Protein AF-A0A2M7WVE0-F1 (afdb_monomer)

Nearest PDB structures (foldseek):
  6xl0-assembly1_A  TM=8.400E-01  e=4.672E-04  Caulobacter vibrioides NA1000
  9cej-assembly1_d  TM=8.393E-01  e=8.835E-04  Caulobacter vibrioides NA1000
  4mu6-assembly1_A  TM=5.786E-01  e=2.101E+00  Legionella pneumophila subsp. pneumophila str. Philadelphia 1
  8i21-assembly1_A  TM=5.362E-01  e=5.465E+00  Saccharomyces cerevisiae S288C

Radius of gyration: 35.19 Å; Cα contacts (8 Å, |Δi|>4): 116; chains: 1; bounding box: 85×49×102 Å

Secondary structure (DSSP, 8-state):
----SS--HHHHHHHHHHHHHHHHHHHHHHHHHH--S---TTT-HHHHHHHHHHHHHHHHHHHHHHHHHHHHHHHHHHHHHHHHHHHHHHHHHHHHHHHHSGGGTTTHHHHHHHHHHHHHHHHHHHHH-EETTEESSSSSSHHHHTTTTSS---TT----SS---------SSS----EEEEEEEEE-TTS-EEEEEEEEEE----SS---------

Structure (mmCIF, N/CA/C/O backbone):
data_AF-A0A2M7WVE0-F1
#
_entry.id   AF-A0A2M7WVE0-F1
#
loop_
_atom_site.group_PDB
_atom_site.id
_atom_site.type_symbol
_atom_site.label_atom_id
_atom_site.label_alt_id
_atom_site.label_comp_id
_atom_site.label_asym_id
_atom_site.label_entity_id
_atom_site.label_seq_id
_atom_site.pdbx_PDB_ins_code
_atom_site.Cartn_x
_atom_site.Cartn_y
_atom_site.Cartn_z
_atom_site.occupancy
_atom_site.B_iso_or_equiv
_atom_site.auth_seq_id
_atom_site.auth_comp_id
_atom_site.auth_asym_id
_atom_site.auth_atom_id
_atom_site.pdbx_PDB_model_num
ATOM 1 N N . MET A 1 1 ? -48.596 0.387 63.147 1.00 52.69 1 MET A N 1
ATOM 2 C CA . MET A 1 1 ? -47.703 -0.611 62.521 1.00 52.69 1 MET A CA 1
ATOM 3 C C . MET A 1 1 ? -48.454 -1.927 62.452 1.00 52.69 1 MET A C 1
ATOM 5 O O . MET A 1 1 ? -48.810 -2.449 63.499 1.00 52.69 1 MET A O 1
ATOM 9 N N . ALA A 1 2 ? -48.781 -2.412 61.255 1.00 56.19 2 ALA A N 1
ATOM 10 C CA . ALA A 1 2 ? -49.470 -3.690 61.100 1.00 56.19 2 ALA A CA 1
ATOM 11 C C . ALA A 1 2 ? -48.457 -4.834 61.278 1.00 56.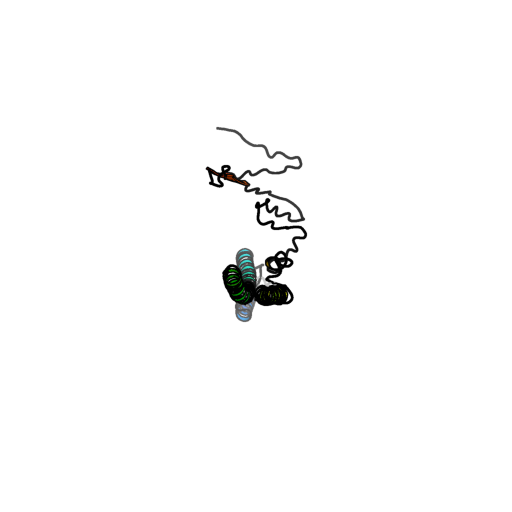19 2 ALA A C 1
ATOM 13 O O . ALA A 1 2 ? -47.550 -4.980 60.459 1.00 56.19 2 ALA A O 1
ATOM 14 N N . LEU A 1 3 ? -48.583 -5.618 62.356 1.00 63.72 3 LEU A N 1
ATOM 15 C CA . LEU A 1 3 ? -47.803 -6.842 62.555 1.00 63.72 3 LEU A CA 1
ATOM 16 C C . LEU A 1 3 ? -48.368 -7.968 61.676 1.00 63.72 3 LEU A C 1
ATOM 18 O O . LEU A 1 3 ? -49.206 -8.776 62.062 1.00 63.72 3 LEU A O 1
ATOM 22 N N . THR A 1 4 ? -47.865 -7.953 60.451 1.00 61.38 4 THR A N 1
ATOM 23 C CA . THR A 1 4 ? -47.787 -9.022 59.458 1.00 61.38 4 THR A CA 1
ATOM 24 C C . THR A 1 4 ? -47.206 -10.365 59.919 1.00 61.38 4 THR A C 1
ATOM 26 O O . THR A 1 4 ? -46.021 -10.558 59.687 1.00 61.38 4 THR A O 1
ATOM 29 N N . VAL A 1 5 ? -47.922 -11.307 60.552 1.00 62.62 5 VAL A N 1
ATOM 30 C CA . VAL A 1 5 ? -47.286 -12.587 60.994 1.00 62.62 5 VAL A CA 1
ATOM 31 C C . VAL A 1 5 ? -46.871 -13.492 59.817 1.00 62.62 5 VAL A C 1
ATOM 33 O O . VAL A 1 5 ? -45.952 -14.295 59.935 1.00 62.62 5 VAL A O 1
ATOM 36 N N . GLN A 1 6 ? -47.507 -13.338 58.653 1.00 71.81 6 GLN A N 1
ATOM 37 C CA . GLN A 1 6 ? -47.301 -14.211 57.489 1.00 71.81 6 GLN A CA 1
ATOM 38 C C . GLN A 1 6 ? -46.221 -13.725 56.508 1.00 71.81 6 GLN A C 1
ATOM 40 O O . GLN A 1 6 ? -45.696 -14.530 55.746 1.00 71.81 6 GLN A O 1
ATOM 45 N N . THR A 1 7 ? -45.870 -12.432 56.518 1.00 81.56 7 THR A N 1
ATOM 46 C CA . THR A 1 7 ? -44.902 -11.860 55.562 1.00 81.56 7 THR A CA 1
ATOM 47 C C . THR A 1 7 ? -43.952 -10.906 56.276 1.00 81.56 7 THR A C 1
ATOM 49 O O . THR A 1 7 ? -44.371 -9.878 56.806 1.00 81.56 7 THR A O 1
ATOM 52 N N . ASN A 1 8 ? -42.654 -11.217 56.274 1.00 85.00 8 ASN A N 1
ATOM 53 C CA . ASN A 1 8 ? -41.638 -10.373 56.901 1.00 85.00 8 ASN A CA 1
ATOM 54 C C . ASN A 1 8 ? -41.137 -9.297 55.921 1.00 85.00 8 ASN A C 1
ATOM 56 O O . ASN A 1 8 ? -40.208 -9.516 55.143 1.00 85.00 8 ASN A O 1
ATOM 60 N N . ASN A 1 9 ? -41.748 -8.114 55.973 1.00 85.50 9 ASN A N 1
ATOM 61 C CA . ASN A 1 9 ? -41.417 -7.002 55.076 1.00 85.50 9 ASN A CA 1
ATOM 62 C C . ASN A 1 9 ? -39.983 -6.452 55.279 1.00 85.50 9 ASN A C 1
ATOM 64 O O . ASN A 1 9 ? -39.330 -6.026 54.324 1.00 85.50 9 ASN A O 1
ATOM 68 N N . ALA A 1 10 ? -39.455 -6.506 56.508 1.00 87.44 10 ALA A N 1
ATOM 69 C CA . ALA A 1 10 ? -38.085 -6.080 56.799 1.00 87.44 10 ALA A CA 1
ATOM 70 C C . ALA A 1 10 ? -37.055 -7.019 56.147 1.00 87.44 10 ALA A C 1
ATOM 72 O O . ALA A 1 10 ? -36.112 -6.553 55.507 1.00 87.44 10 ALA A O 1
ATOM 73 N N . ALA A 1 11 ? -37.281 -8.335 56.228 1.00 89.56 11 ALA A N 1
ATOM 74 C CA . ALA A 1 11 ? -36.446 -9.332 55.559 1.00 89.56 11 ALA A CA 1
ATOM 75 C C . ALA A 1 11 ? -36.523 -9.222 54.025 1.00 89.56 11 ALA A C 1
ATOM 77 O O . ALA A 1 11 ? -35.494 -9.289 53.359 1.00 89.56 11 ALA A O 1
ATOM 78 N N . MET A 1 12 ? -37.711 -8.979 53.459 1.00 90.81 12 MET A N 1
ATOM 79 C CA . MET A 1 12 ? -37.879 -8.764 52.012 1.00 90.81 12 MET A CA 1
ATOM 80 C C . MET A 1 12 ? -37.135 -7.520 51.510 1.00 90.81 12 MET A C 1
ATOM 82 O O . MET A 1 12 ? -36.518 -7.549 50.445 1.00 90.81 12 MET A O 1
ATOM 86 N N . THR A 1 13 ? -37.144 -6.437 52.289 1.00 92.44 13 THR A N 1
ATOM 87 C CA . THR A 1 13 ? -36.393 -5.216 51.962 1.00 92.44 13 THR A CA 1
ATOM 88 C C . THR A 1 13 ? -34.882 -5.454 52.046 1.00 92.44 13 THR A C 1
ATOM 90 O O . THR A 1 13 ? -34.143 -5.037 51.153 1.00 92.44 13 THR A O 1
ATOM 93 N N . ALA A 1 14 ? -34.417 -6.180 53.069 1.00 93.94 14 ALA A N 1
ATOM 94 C CA . ALA A 1 14 ? -33.015 -6.574 53.194 1.00 93.94 14 ALA A CA 1
ATOM 95 C C . ALA A 1 14 ? -32.555 -7.460 52.021 1.00 93.94 14 ALA A C 1
ATOM 97 O O . ALA A 1 14 ? -31.495 -7.208 51.450 1.00 93.94 14 ALA A O 1
ATOM 98 N N . LEU A 1 15 ? -33.375 -8.432 51.605 1.00 94.81 15 LEU A N 1
ATOM 99 C CA . LEU A 1 15 ? -33.097 -9.295 50.453 1.00 94.81 15 LEU A CA 1
ATOM 100 C C . LEU A 1 15 ? -33.035 -8.502 49.139 1.00 94.81 15 LEU A C 1
ATOM 102 O O . LEU A 1 15 ? -32.130 -8.719 48.338 1.00 94.81 15 LEU A O 1
ATOM 106 N N . LYS A 1 16 ? -33.951 -7.545 48.925 1.00 95.50 16 LYS A N 1
ATOM 10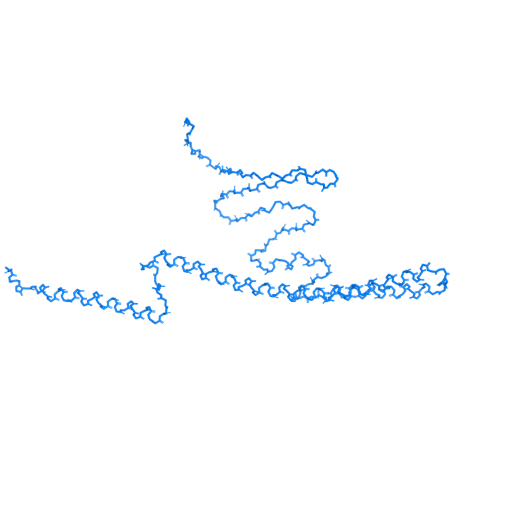7 C CA . LYS A 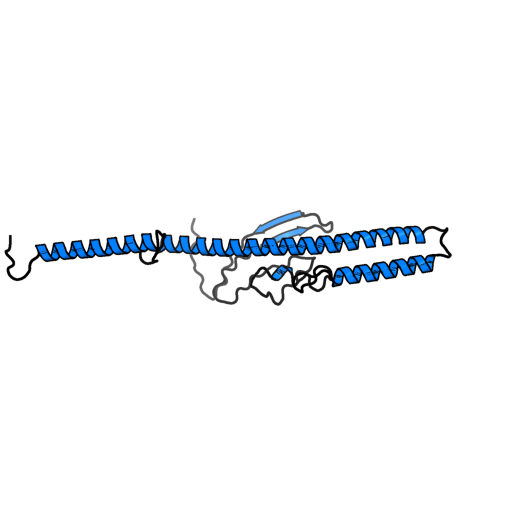1 16 ? -33.918 -6.659 47.751 1.00 95.50 16 LYS A CA 1
ATOM 108 C C . LYS A 1 16 ? -32.615 -5.858 47.687 1.00 95.50 16 LYS A C 1
ATOM 110 O O . LYS A 1 16 ? -31.986 -5.816 46.635 1.00 95.50 16 LYS A O 1
ATOM 115 N N . ASN A 1 17 ? -32.192 -5.268 48.806 1.00 95.12 17 ASN A N 1
ATOM 116 C CA . ASN A 1 17 ? -30.941 -4.507 48.874 1.00 95.12 17 ASN A CA 1
ATOM 117 C C . ASN A 1 17 ? -29.710 -5.398 48.660 1.00 95.12 17 ASN A C 1
ATOM 119 O O . ASN A 1 17 ? -28.778 -4.991 47.969 1.00 95.12 17 ASN A O 1
ATOM 123 N N . LEU A 1 18 ? -29.716 -6.618 49.208 1.00 96.56 18 LEU A N 1
ATOM 124 C CA . LEU A 1 18 ? -28.654 -7.596 48.980 1.00 96.56 18 LEU A CA 1
ATOM 125 C C . LEU A 1 18 ? -28.549 -7.953 47.495 1.00 96.56 18 LEU A C 1
ATOM 127 O O . LEU A 1 18 ? -27.456 -7.885 46.947 1.00 96.56 18 LEU A O 1
ATOM 131 N N . ASN A 1 19 ? -29.670 -8.235 46.828 1.00 96.75 19 ASN A N 1
ATOM 132 C CA . ASN A 1 19 ? -29.685 -8.546 45.397 1.00 96.75 19 ASN A CA 1
ATOM 133 C C . ASN A 1 19 ? -29.140 -7.389 44.545 1.00 96.75 19 ASN A C 1
ATOM 135 O O . ASN A 1 19 ? -28.324 -7.625 43.655 1.00 96.75 19 ASN A O 1
ATOM 139 N N . THR A 1 20 ? -29.526 -6.141 44.839 1.00 95.81 20 THR A N 1
ATOM 140 C CA . THR A 1 20 ? -28.977 -4.959 44.151 1.00 95.81 20 THR A CA 1
ATOM 141 C C . THR A 1 20 ? -27.467 -4.827 44.372 1.00 95.81 20 THR A C 1
ATOM 143 O O . THR A 1 20 ? -26.721 -4.580 43.427 1.00 95.81 20 THR A O 1
ATOM 146 N N . ASN A 1 21 ? -26.990 -5.031 45.603 1.00 96.06 21 ASN A N 1
ATOM 147 C CA . ASN A 1 21 ? -25.561 -4.967 45.912 1.00 96.06 21 ASN A CA 1
ATOM 148 C C . ASN A 1 21 ? -24.771 -6.092 45.232 1.00 96.06 21 ASN A C 1
ATOM 150 O O . ASN A 1 21 ? -23.685 -5.844 44.715 1.00 96.06 21 ASN A O 1
ATOM 154 N N . SER A 1 22 ? -25.318 -7.308 45.187 1.00 96.12 22 SER A N 1
ATOM 155 C CA . SER A 1 22 ? -24.719 -8.432 44.467 1.00 96.12 22 SER A CA 1
ATOM 156 C C . SER A 1 22 ? -24.629 -8.169 42.961 1.00 96.12 22 SER A C 1
ATOM 158 O O . SER A 1 22 ? -23.604 -8.486 42.365 1.00 96.12 22 SER A O 1
ATOM 160 N N . ALA A 1 23 ? -25.646 -7.547 42.351 1.00 92.69 23 ALA A N 1
ATOM 161 C CA . ALA A 1 23 ? -25.598 -7.141 40.944 1.00 92.69 23 ALA A CA 1
ATOM 162 C C . ALA A 1 23 ? -24.485 -6.106 40.689 1.00 92.69 23 ALA A C 1
ATOM 164 O O . ALA A 1 23 ? -23.599 -6.346 39.872 1.00 92.69 23 ALA A O 1
ATOM 165 N N . ASN A 1 24 ? -24.439 -5.030 41.483 1.00 91.25 24 ASN A N 1
ATOM 166 C CA . ASN A 1 24 ? -23.411 -3.987 41.364 1.00 91.25 24 ASN A CA 1
ATOM 167 C C . ASN A 1 24 ? -21.980 -4.518 41.589 1.00 91.25 24 ASN A C 1
ATOM 169 O O . ASN A 1 24 ? -21.024 -4.067 40.948 1.00 91.25 24 ASN A O 1
ATOM 173 N N . MET A 1 25 ? -21.816 -5.473 42.511 1.00 94.31 25 MET A N 1
ATOM 174 C CA . MET A 1 25 ? -20.546 -6.162 42.763 1.00 94.31 25 MET A CA 1
ATOM 175 C C . MET A 1 25 ? -20.105 -6.961 41.531 1.00 94.31 25 MET A C 1
ATOM 177 O O . MET A 1 25 ? -18.951 -6.854 41.120 1.00 94.31 25 MET A O 1
ATOM 181 N N . ASN A 1 26 ? -21.017 -7.721 40.917 1.00 92.44 26 ASN A N 1
ATOM 182 C CA . ASN A 1 26 ? -20.727 -8.491 39.706 1.00 92.44 26 ASN A CA 1
ATOM 183 C C . ASN A 1 26 ? -20.341 -7.585 38.529 1.00 92.44 26 ASN A C 1
ATOM 185 O O . ASN A 1 26 ? -19.376 -7.888 37.830 1.00 92.44 26 ASN A O 1
ATOM 189 N N . ASP A 1 27 ? -21.005 -6.442 38.351 1.00 89.38 27 ASP A N 1
ATOM 190 C CA . ASP A 1 27 ? -20.643 -5.480 37.300 1.00 89.38 27 ASP A CA 1
ATOM 191 C C . ASP A 1 27 ? -19.263 -4.864 37.537 1.00 89.38 27 ASP A C 1
ATOM 193 O O . ASP A 1 27 ? -18.459 -4.724 36.611 1.00 89.38 27 ASP A O 1
ATOM 197 N N . SER A 1 28 ? -18.946 -4.546 38.794 1.00 91.56 28 SER A N 1
ATOM 198 C CA . SER A 1 28 ? -17.626 -4.038 39.176 1.00 91.56 28 SER A CA 1
ATOM 199 C C . SER A 1 28 ? -16.530 -5.078 38.926 1.00 91.56 28 SER A C 1
ATOM 201 O O . SER A 1 28 ? -15.472 -4.737 38.399 1.00 91.56 28 SER A O 1
ATOM 203 N N . LEU A 1 29 ? -16.794 -6.351 39.235 1.00 93.38 29 LEU A N 1
ATOM 204 C CA . LEU A 1 29 ? -15.885 -7.459 38.939 1.00 93.38 29 LEU A CA 1
ATOM 205 C C . LEU A 1 29 ? -15.724 -7.684 37.431 1.00 93.38 29 LEU A C 1
ATOM 207 O O . LEU A 1 29 ? -14.602 -7.878 36.970 1.00 93.38 29 LEU A O 1
ATOM 211 N N . ASN A 1 30 ? -16.797 -7.586 36.645 1.00 90.25 30 ASN A N 1
ATOM 212 C CA . ASN A 1 30 ? -16.741 -7.701 35.186 1.00 90.25 30 ASN A CA 1
ATOM 213 C C . ASN A 1 30 ? -15.919 -6.571 34.553 1.00 90.25 30 ASN A C 1
ATOM 215 O O . ASN A 1 30 ? -15.105 -6.814 33.659 1.00 90.25 30 ASN A O 1
ATOM 219 N N . ARG A 1 31 ? -16.083 -5.335 35.033 1.00 90.94 31 ARG A N 1
ATOM 220 C CA . ARG A 1 31 ? -15.260 -4.187 34.617 1.00 90.94 31 ARG A CA 1
ATOM 221 C C . ARG A 1 31 ? -13.799 -4.360 35.016 1.00 90.94 31 ARG A C 1
ATOM 223 O O . ARG A 1 31 ? -12.916 -4.091 34.209 1.00 90.94 31 ARG A O 1
ATOM 230 N N . LEU A 1 32 ? -13.536 -4.844 36.229 1.00 93.50 32 LEU A N 1
ATOM 231 C CA . LEU A 1 32 ? -12.175 -5.103 36.695 1.00 93.50 32 LEU A CA 1
ATOM 232 C C . LEU A 1 32 ? -11.496 -6.215 35.882 1.00 93.50 32 LEU A C 1
ATOM 234 O O . LEU A 1 32 ? -10.342 -6.068 35.498 1.00 93.50 32 LEU A O 1
ATOM 238 N N . SER A 1 33 ? -12.216 -7.299 35.586 1.00 95.12 33 SER A N 1
ATOM 239 C CA . SER A 1 33 ? -11.691 -8.438 34.826 1.00 95.12 33 SER A CA 1
ATOM 240 C C . SER A 1 33 ? -11.473 -8.121 33.347 1.00 95.12 33 SER A C 1
ATOM 242 O O . SER A 1 33 ? -10.576 -8.694 32.737 1.00 95.12 33 SER A O 1
ATOM 244 N N . SER A 1 34 ? -12.305 -7.261 32.757 1.00 91.31 34 SER A N 1
ATOM 245 C CA . SER A 1 34 ? -12.189 -6.865 31.348 1.00 91.31 34 SER A CA 1
ATOM 246 C C . SER A 1 34 ? -11.252 -5.675 31.137 1.00 91.31 34 SER A C 1
ATOM 248 O O . SER A 1 34 ? -10.741 -5.488 30.039 1.00 91.31 34 SER A O 1
ATOM 250 N N . GLY A 1 35 ? -11.046 -4.850 32.168 1.00 91.88 35 GLY A N 1
ATOM 251 C CA . GLY A 1 35 ? -10.348 -3.569 32.061 1.00 91.88 35 GLY A CA 1
ATOM 252 C C . GLY A 1 35 ? -11.152 -2.485 31.330 1.00 91.88 35 GLY A C 1
ATOM 253 O O . GLY A 1 35 ? -10.687 -1.349 31.228 1.00 91.88 35 GLY A O 1
ATOM 254 N N . PHE A 1 36 ? -12.361 -2.792 30.846 1.00 86.62 36 PHE A N 1
ATOM 255 C CA . PHE A 1 36 ? -13.206 -1.857 30.111 1.00 86.62 36 PHE A CA 1
ATOM 256 C C . PHE A 1 36 ? -14.292 -1.271 31.007 1.00 86.62 36 PHE A C 1
ATOM 258 O O . PHE A 1 36 ? -14.997 -1.965 31.738 1.00 86.62 36 PHE A O 1
ATOM 265 N N . ARG A 1 37 ? -14.479 0.049 30.909 1.00 85.25 37 ARG A N 1
ATOM 266 C CA . ARG A 1 37 ? -15.573 0.743 31.602 1.00 85.25 37 ARG A CA 1
ATOM 267 C C . ARG A 1 37 ? -16.944 0.396 31.017 1.00 85.25 37 ARG A C 1
ATOM 269 O O . ARG A 1 37 ? -17.924 0.444 31.749 1.00 85.25 37 ARG A O 1
ATOM 276 N N . ILE A 1 38 ? -17.042 0.069 29.732 1.00 83.50 38 ILE A N 1
ATOM 277 C CA . ILE A 1 38 ? -18.303 -0.300 29.076 1.00 83.50 38 ILE A CA 1
ATOM 278 C C . ILE A 1 38 ? -18.092 -1.680 28.466 1.00 83.50 38 ILE A C 1
ATOM 280 O O . ILE A 1 38 ? -17.364 -1.806 27.488 1.00 83.50 38 ILE A O 1
ATOM 284 N N . ASN A 1 39 ? -18.680 -2.703 29.084 1.00 79.75 39 ASN A N 1
ATOM 285 C CA . ASN A 1 39 ? -18.493 -4.095 28.669 1.00 79.75 39 ASN A CA 1
ATOM 286 C C . ASN A 1 39 ? -19.720 -4.648 27.923 1.00 79.75 39 ASN A C 1
ATOM 288 O O . ASN A 1 39 ? -19.613 -5.638 27.209 1.00 79.75 39 ASN A O 1
ATOM 292 N N . ASN A 1 40 ? -20.885 -4.006 28.079 1.00 81.38 40 ASN A N 1
ATOM 293 C CA . ASN A 1 40 ? -22.136 -4.442 27.475 1.00 81.38 40 ASN A CA 1
ATOM 294 C C . ASN A 1 40 ? -22.899 -3.249 26.880 1.00 81.38 40 ASN A C 1
ATOM 296 O O . ASN A 1 40 ? -22.999 -2.197 27.511 1.00 81.38 40 ASN A O 1
ATOM 300 N N . ALA A 1 41 ? -23.482 -3.424 25.690 1.00 81.19 41 ALA A N 1
ATOM 301 C CA . ALA A 1 41 ? -24.270 -2.381 25.020 1.00 81.19 41 ALA A CA 1
ATOM 302 C C . ALA A 1 41 ? -25.580 -2.040 25.761 1.00 81.19 41 ALA A C 1
ATOM 304 O O . ALA A 1 41 ? -26.192 -1.011 25.489 1.00 81.19 41 ALA A O 1
ATOM 305 N N . ALA A 1 42 ? -26.001 -2.902 26.695 1.00 82.06 42 ALA A N 1
ATOM 306 C CA . ALA A 1 42 ? -27.188 -2.709 27.521 1.00 82.06 42 ALA A CA 1
ATOM 307 C C . ALA A 1 42 ? -27.017 -1.629 28.610 1.00 82.06 42 ALA A C 1
ATOM 309 O O . ALA A 1 42 ? -28.010 -1.015 28.986 1.00 82.06 42 ALA A O 1
ATOM 310 N N . ASP A 1 43 ? -25.789 -1.380 29.089 1.00 79.06 43 ASP A N 1
ATOM 311 C CA . ASP A 1 43 ? -25.517 -0.379 30.139 1.00 79.06 43 ASP A CA 1
ATOM 312 C C . ASP A 1 43 ? -25.370 1.045 29.582 1.00 79.06 43 ASP A C 1
ATOM 314 O O . ASP A 1 43 ? -25.806 2.010 30.205 1.00 79.06 43 ASP A O 1
ATOM 318 N N . ASP A 1 44 ? -24.741 1.190 28.412 1.00 83.75 44 ASP A N 1
ATOM 319 C CA . ASP A 1 44 ? -24.577 2.470 27.715 1.00 83.75 44 ASP A CA 1
ATOM 320 C C . ASP A 1 44 ? -24.411 2.235 26.209 1.00 83.75 44 ASP A C 1
ATOM 322 O O . ASP A 1 44 ? -23.301 2.085 25.688 1.00 83.75 44 ASP A O 1
ATOM 326 N N . ALA A 1 45 ? -25.537 2.202 25.494 1.00 85.44 45 ALA A N 1
ATOM 327 C CA . ALA A 1 45 ? -25.555 1.975 24.052 1.00 85.44 45 ALA A CA 1
ATOM 328 C C . ALA A 1 45 ? -24.791 3.063 23.275 1.00 85.44 45 ALA A C 1
ATOM 330 O O . ALA A 1 45 ? -24.165 2.774 22.255 1.00 85.44 45 ALA A O 1
ATOM 331 N N . SER A 1 46 ? -24.810 4.308 23.762 1.00 88.75 46 SER A N 1
ATOM 332 C CA . SER A 1 46 ? -24.165 5.441 23.093 1.00 88.75 46 SER A CA 1
ATOM 333 C C . SER A 1 46 ? -22.646 5.421 23.265 1.00 88.75 46 SER A C 1
ATOM 335 O O . SER A 1 46 ? -21.911 5.544 22.282 1.00 88.75 46 SER A O 1
ATOM 337 N N . GLY A 1 47 ? -22.164 5.174 24.485 1.00 89.62 47 GLY A N 1
ATOM 338 C CA . GLY A 1 47 ? -20.745 5.029 24.781 1.00 89.62 47 GLY A CA 1
ATOM 339 C C . GLY A 1 47 ? -20.142 3.798 24.107 1.00 89.62 47 GLY A C 1
ATOM 340 O O . GLY A 1 47 ? -19.055 3.891 23.535 1.00 89.62 47 GLY A O 1
ATOM 341 N N . PHE A 1 48 ? -20.875 2.680 24.078 1.00 89.88 48 PHE A N 1
ATOM 342 C CA . PHE A 1 48 ? -20.463 1.469 23.363 1.00 89.88 48 PHE A CA 1
ATOM 343 C C . PHE A 1 48 ? -20.400 1.673 21.837 1.00 89.88 48 PHE A C 1
ATOM 345 O O . PHE A 1 48 ? -19.472 1.204 21.173 1.00 89.88 48 PHE A O 1
ATOM 352 N N . ALA A 1 49 ? -21.355 2.402 21.247 1.00 90.44 49 ALA A N 1
ATOM 353 C CA . ALA A 1 49 ? -21.344 2.701 19.813 1.00 90.44 49 ALA A CA 1
ATOM 354 C C . ALA A 1 49 ? -20.149 3.583 19.412 1.00 90.44 49 ALA A C 1
ATOM 356 O O . ALA A 1 49 ? -19.524 3.363 18.373 1.00 90.44 49 ALA A O 1
ATOM 357 N N . VAL A 1 50 ? -19.790 4.566 20.244 1.00 89.56 50 VAL A N 1
ATOM 358 C CA . VAL A 1 50 ? -18.614 5.408 19.993 1.00 89.56 50 VAL A CA 1
ATOM 359 C C . VAL A 1 50 ? -17.319 4.618 20.187 1.00 89.56 50 VAL A C 1
ATOM 361 O O . VAL A 1 50 ? -16.439 4.709 19.332 1.00 89.56 50 VAL A O 1
ATOM 364 N N . SER A 1 51 ? -17.195 3.813 21.250 1.00 91.00 51 SER A N 1
ATOM 365 C CA . SER A 1 51 ? -15.978 3.023 21.490 1.00 91.00 51 SER A CA 1
ATOM 366 C C . SER A 1 51 ? -15.742 1.998 20.382 1.00 91.00 51 SER A C 1
ATOM 368 O O . SER A 1 51 ? -14.654 1.954 19.820 1.00 91.00 51 SER A O 1
ATOM 370 N N . SER A 1 52 ? -16.779 1.265 19.969 1.00 90.25 52 SER A N 1
ATOM 371 C CA . SER A 1 52 ? -16.688 0.305 18.859 1.00 90.25 52 SER A CA 1
ATOM 372 C C . SER A 1 52 ? -16.348 0.977 17.524 1.00 90.25 52 SER A C 1
ATOM 374 O O . SER A 1 52 ? -15.563 0.439 16.741 1.00 90.25 52 SER A O 1
ATOM 376 N N . LYS A 1 53 ? -16.865 2.188 17.268 1.00 93.38 53 LYS A N 1
ATOM 377 C CA . LYS A 1 53 ? -16.469 2.991 16.101 1.00 93.38 53 LYS A CA 1
ATOM 378 C C . LYS A 1 53 ? -14.987 3.366 16.150 1.00 93.38 53 LYS A C 1
ATOM 380 O O . LYS A 1 53 ? -14.314 3.266 15.123 1.00 93.38 53 LYS A O 1
ATOM 385 N N . LEU A 1 54 ? -14.479 3.793 17.305 1.00 94.25 54 LEU A N 1
ATOM 386 C CA . LEU A 1 54 ? -13.067 4.140 17.480 1.00 94.25 54 LEU A CA 1
ATOM 387 C C . LEU A 1 54 ? -12.158 2.910 17.363 1.00 94.25 54 LEU A C 1
ATOM 389 O O . LEU A 1 54 ? -11.126 2.994 16.703 1.00 94.25 54 LEU A O 1
ATOM 393 N N . ASP A 1 55 ? -12.562 1.755 17.892 1.00 92.50 55 ASP A N 1
ATOM 394 C CA . ASP A 1 55 ? -11.827 0.492 17.740 1.00 92.50 55 ASP A CA 1
ATOM 395 C C . ASP A 1 55 ? -11.777 0.033 16.276 1.00 92.50 55 ASP A C 1
ATOM 397 O O . ASP A 1 55 ? -10.724 -0.376 15.767 1.00 92.50 55 ASP A O 1
ATOM 401 N N . ALA A 1 56 ? -12.893 0.168 15.552 1.00 93.56 56 ALA A N 1
ATOM 402 C CA . ALA A 1 56 ? -12.945 -0.100 14.120 1.00 93.56 56 ALA A CA 1
ATOM 403 C C . ALA A 1 56 ? -12.042 0.864 13.332 1.00 93.56 56 ALA A C 1
ATOM 405 O O . ALA A 1 56 ? -11.316 0.435 12.433 1.00 93.56 56 ALA A O 1
ATOM 406 N N . GLN A 1 57 ? -12.043 2.157 13.670 1.00 94.94 57 GLN A N 1
ATOM 407 C CA . GLN A 1 57 ? -11.142 3.143 13.067 1.00 94.94 57 GLN A CA 1
ATOM 408 C C . GLN A 1 57 ? -9.673 2.837 13.374 1.00 94.94 57 GLN A C 1
ATOM 410 O O . GLN A 1 57 ? -8.857 2.852 12.458 1.00 94.94 57 GLN A O 1
ATOM 415 N N . SER A 1 58 ? -9.340 2.496 14.618 1.00 94.06 58 SER A N 1
ATOM 416 C CA . SER A 1 58 ? -7.989 2.106 15.034 1.00 94.06 58 SER A CA 1
ATOM 417 C C . SER A 1 58 ? -7.487 0.898 14.238 1.00 94.06 58 SER A C 1
ATOM 419 O O . SER A 1 58 ? -6.393 0.921 13.669 1.00 94.06 58 SER A O 1
ATOM 421 N N . SER A 1 59 ? -8.333 -0.122 14.080 1.00 93.00 59 SER A N 1
ATOM 422 C CA . SER A 1 59 ? -8.020 -1.311 13.280 1.00 93.00 59 SER A CA 1
ATOM 423 C C . SER A 1 59 ? -7.798 -0.971 11.800 1.00 93.00 59 SER A C 1
ATOM 425 O O . SER A 1 59 ? -6.841 -1.451 11.189 1.00 93.00 59 SER A O 1
ATOM 427 N N . ARG A 1 60 ? -8.631 -0.087 11.230 1.00 93.69 60 ARG A N 1
ATOM 428 C CA . ARG A 1 60 ? -8.463 0.414 9.854 1.00 93.69 60 ARG A CA 1
ATOM 429 C C . ARG A 1 60 ? -7.168 1.204 9.687 1.00 93.69 60 ARG A C 1
ATOM 431 O O . ARG A 1 60 ? -6.459 0.985 8.713 1.00 93.69 60 ARG A O 1
ATOM 438 N N . LEU A 1 61 ? -6.834 2.083 10.631 1.00 94.88 61 LEU A N 1
ATOM 439 C CA . LEU A 1 61 ? -5.593 2.860 10.607 1.00 94.88 61 LEU A CA 1
ATOM 440 C C . LEU A 1 61 ? -4.361 1.960 10.716 1.00 94.88 61 LEU A C 1
ATOM 442 O O . LEU A 1 61 ? -3.379 2.185 10.013 1.00 94.88 61 LEU A O 1
ATOM 446 N N . LYS A 1 62 ? -4.421 0.905 11.535 1.00 94.00 62 LYS A N 1
ATOM 447 C CA . LYS A 1 62 ? -3.348 -0.091 11.625 1.00 94.00 62 LYS A CA 1
ATOM 448 C C . LYS A 1 62 ? -3.121 -0.792 10.284 1.00 94.00 62 LYS A C 1
ATOM 450 O O . LYS A 1 62 ? -1.977 -0.898 9.847 1.00 94.00 62 LYS A O 1
ATOM 455 N N . ALA A 1 63 ? -4.193 -1.214 9.611 1.00 90.50 63 ALA A N 1
ATOM 456 C CA . ALA A 1 63 ? -4.102 -1.788 8.268 1.00 90.50 63 ALA A CA 1
ATOM 457 C C . ALA A 1 63 ? -3.574 -0.765 7.244 1.00 90.50 63 ALA A C 1
ATOM 459 O O . ALA A 1 63 ? -2.660 -1.069 6.483 1.00 90.50 63 ALA A O 1
ATOM 460 N N . ALA A 1 64 ? -4.067 0.477 7.275 1.00 91.25 64 ALA A N 1
ATOM 461 C CA . ALA A 1 64 ? -3.603 1.547 6.393 1.00 91.25 64 ALA A CA 1
ATOM 462 C C . ALA A 1 64 ? -2.108 1.858 6.585 1.00 91.25 64 ALA A C 1
ATOM 464 O O . ALA A 1 64 ? -1.390 2.056 5.610 1.00 91.25 64 ALA A O 1
ATOM 465 N N . SER A 1 65 ? -1.612 1.846 7.825 1.00 91.94 65 SER A N 1
ATOM 466 C CA . SER A 1 65 ? -0.191 2.035 8.139 1.00 91.94 65 SER A CA 1
ATOM 467 C C . SER A 1 65 ? 0.681 0.901 7.586 1.00 91.94 65 SER A C 1
ATOM 469 O O . SER A 1 65 ? 1.743 1.155 7.006 1.00 91.94 65 SER A O 1
ATOM 471 N N . GLN A 1 66 ? 0.220 -0.348 7.692 1.00 90.94 66 GLN A N 1
ATOM 472 C CA . GLN A 1 66 ? 0.899 -1.487 7.069 1.00 90.94 66 GLN A CA 1
ATOM 473 C C . GLN A 1 66 ? 0.910 -1.360 5.539 1.00 90.94 66 GLN A C 1
ATOM 475 O O . GLN A 1 66 ? 1.962 -1.540 4.926 1.00 90.94 66 GLN A O 1
ATOM 480 N N . ASN A 1 67 ? -0.210 -0.955 4.934 1.00 84.69 67 ASN A N 1
ATOM 481 C CA . ASN A 1 67 ? -0.305 -0.725 3.491 1.00 84.69 67 ASN A CA 1
ATOM 482 C C . ASN A 1 67 ? 0.622 0.410 3.028 1.00 84.69 67 ASN A C 1
ATOM 484 O O . ASN A 1 67 ? 1.318 0.261 2.030 1.00 84.69 67 ASN A O 1
ATOM 488 N N . ALA A 1 68 ? 0.710 1.513 3.775 1.00 90.06 68 ALA A N 1
ATOM 489 C CA . ALA A 1 68 ? 1.627 2.615 3.476 1.00 90.06 68 ALA A CA 1
ATOM 490 C C . ALA A 1 68 ? 3.103 2.180 3.545 1.00 90.06 68 ALA A C 1
ATOM 492 O O . ALA A 1 68 ? 3.930 2.602 2.732 1.00 90.06 68 ALA A O 1
ATOM 493 N N . THR A 1 69 ? 3.436 1.292 4.486 1.00 90.44 69 THR A N 1
ATOM 494 C CA . THR A 1 69 ? 4.782 0.714 4.602 1.00 90.44 69 THR A CA 1
ATOM 495 C C . THR A 1 69 ? 5.117 -0.159 3.390 1.00 90.44 69 THR A C 1
ATOM 497 O O . THR A 1 69 ? 6.207 -0.039 2.829 1.00 90.44 69 THR A O 1
ATOM 500 N N . GLN A 1 70 ? 4.172 -0.990 2.940 1.00 89.38 70 GLN A N 1
ATOM 501 C CA . GLN A 1 70 ? 4.329 -1.798 1.726 1.00 89.38 70 GLN A CA 1
ATOM 502 C C . GLN A 1 70 ? 4.450 -0.918 0.478 1.00 89.38 70 GLN A C 1
ATOM 504 O O . GLN A 1 70 ? 5.370 -1.114 -0.310 1.00 89.38 70 GLN A O 1
ATOM 509 N N . ALA A 1 71 ? 3.613 0.114 0.345 1.00 86.06 71 ALA A N 1
ATOM 510 C CA . ALA A 1 71 ? 3.701 1.075 -0.751 1.00 86.06 71 ALA A CA 1
ATOM 511 C C . ALA A 1 71 ? 5.069 1.775 -0.785 1.00 86.06 71 ALA A C 1
ATOM 513 O O . ALA A 1 71 ? 5.673 1.916 -1.844 1.00 86.06 71 ALA A O 1
ATOM 514 N N . THR A 1 72 ? 5.617 2.138 0.378 1.00 89.12 72 THR A N 1
ATOM 515 C CA . THR A 1 72 ? 6.967 2.715 0.469 1.00 89.12 72 THR A CA 1
ATOM 516 C C . THR A 1 72 ? 8.036 1.729 -0.008 1.00 89.12 72 THR A C 1
ATOM 518 O O . THR A 1 72 ? 8.968 2.120 -0.708 1.00 89.12 72 THR A O 1
ATOM 521 N N . ALA A 1 73 ? 7.919 0.448 0.352 1.00 90.06 73 ALA A N 1
ATOM 522 C CA . ALA A 1 73 ? 8.838 -0.588 -0.117 1.00 90.06 73 ALA A CA 1
ATOM 523 C C . ALA A 1 73 ? 8.740 -0.796 -1.639 1.00 90.06 73 ALA A C 1
ATOM 525 O O . ALA A 1 73 ? 9.771 -0.890 -2.304 1.00 90.06 73 ALA A O 1
ATOM 526 N N . MET A 1 74 ? 7.521 -0.793 -2.191 1.00 88.56 74 MET A N 1
ATOM 527 C CA . MET A 1 74 ? 7.278 -0.858 -3.635 1.00 88.56 74 MET A CA 1
ATOM 528 C C . MET A 1 74 ? 7.925 0.321 -4.363 1.00 88.56 74 MET A C 1
ATOM 530 O O . MET A 1 74 ? 8.674 0.114 -5.313 1.00 88.56 74 MET A O 1
ATOM 534 N N . VAL A 1 75 ? 7.705 1.550 -3.886 1.00 87.94 75 VAL A N 1
ATOM 535 C CA . VAL A 1 75 ? 8.292 2.757 -4.488 1.00 87.94 75 VAL A CA 1
ATOM 536 C C . VAL A 1 75 ? 9.816 2.711 -4.448 1.00 87.94 75 VAL A C 1
ATOM 538 O O . VAL A 1 75 ? 10.443 3.007 -5.454 1.00 87.94 75 VAL A O 1
ATOM 541 N N . LYS A 1 76 ? 10.432 2.283 -3.339 1.00 90.75 76 LYS A N 1
ATOM 542 C CA . LYS A 1 76 ? 11.900 2.154 -3.253 1.00 90.75 76 LYS A CA 1
ATOM 543 C C . LYS A 1 76 ? 12.468 1.150 -4.252 1.00 90.75 76 LYS A C 1
ATOM 545 O O . LYS A 1 76 ? 13.540 1.369 -4.804 1.00 90.75 76 LYS A O 1
ATOM 550 N N . MET A 1 77 ? 11.768 0.042 -4.468 1.00 90.00 77 MET A N 1
ATOM 551 C CA . MET A 1 77 ? 12.179 -0.958 -5.448 1.00 90.00 77 MET A CA 1
ATOM 552 C C . MET A 1 77 ? 12.045 -0.431 -6.880 1.00 90.00 77 MET A C 1
ATOM 554 O O . MET A 1 77 ? 12.948 -0.630 -7.689 1.00 90.00 77 MET A O 1
ATOM 558 N N . ALA A 1 78 ? 10.952 0.277 -7.173 1.00 88.25 78 ALA A N 1
ATOM 559 C CA . ALA A 1 78 ? 10.773 0.957 -8.449 1.00 88.25 78 ALA A CA 1
ATOM 560 C C . ALA A 1 78 ? 11.856 2.027 -8.678 1.00 88.25 78 ALA A C 1
ATOM 562 O O . ALA A 1 78 ? 12.451 2.059 -9.749 1.00 88.25 78 ALA A O 1
ATOM 563 N N . ASP A 1 79 ? 12.156 2.847 -7.668 1.00 88.94 79 ASP A N 1
ATOM 564 C CA . ASP A 1 79 ? 13.175 3.903 -7.721 1.00 88.94 79 ASP A CA 1
ATOM 565 C C . ASP A 1 79 ? 14.575 3.333 -7.989 1.00 88.94 79 ASP A C 1
ATOM 567 O O . ASP A 1 79 ? 15.290 3.815 -8.864 1.00 88.94 79 ASP A O 1
ATOM 571 N N . ALA A 1 80 ? 14.936 2.228 -7.327 1.00 92.56 80 ALA A N 1
ATOM 572 C CA . ALA A 1 80 ? 16.189 1.525 -7.598 1.00 92.56 80 ALA A CA 1
ATOM 573 C C . ALA A 1 80 ? 16.273 1.030 -9.055 1.00 92.56 80 ALA A C 1
ATOM 575 O O . ALA A 1 80 ? 17.289 1.234 -9.718 1.00 92.56 80 ALA A O 1
ATOM 576 N N . GLY A 1 81 ? 15.199 0.427 -9.578 1.00 90.38 81 GLY A N 1
ATOM 577 C CA . GLY A 1 81 ? 15.145 -0.013 -10.975 1.00 90.38 81 GLY A CA 1
ATOM 578 C C . GLY A 1 81 ? 15.221 1.150 -11.973 1.00 90.38 81 GLY A C 1
ATOM 579 O O . GLY A 1 81 ? 15.940 1.065 -12.968 1.00 90.38 81 GLY A O 1
ATOM 580 N N . ILE A 1 82 ? 14.535 2.262 -11.692 1.00 91.69 82 ILE A N 1
ATOM 581 C CA . ILE A 1 82 ? 14.569 3.478 -12.520 1.00 91.69 82 ILE A CA 1
ATOM 582 C C . ILE A 1 82 ? 15.961 4.110 -12.514 1.00 91.69 82 ILE A C 1
ATOM 584 O O . ILE A 1 82 ? 16.411 4.558 -13.566 1.00 91.69 82 ILE A O 1
ATOM 588 N N . ASN A 1 83 ? 16.663 4.122 -11.379 1.00 93.94 83 ASN A N 1
ATOM 589 C CA . ASN A 1 83 ? 18.021 4.658 -11.299 1.00 93.94 83 ASN A CA 1
ATOM 590 C C . ASN A 1 83 ? 18.981 3.897 -12.230 1.00 93.94 83 ASN A C 1
ATOM 592 O O . ASN A 1 83 ? 19.709 4.507 -13.014 1.00 93.94 83 ASN A O 1
ATOM 596 N N . GLU A 1 84 ? 18.912 2.563 -12.231 1.00 92.56 84 GLU A N 1
ATOM 597 C CA . GLU A 1 84 ? 19.700 1.736 -13.151 1.00 92.56 84 GLU A CA 1
ATOM 598 C C . GLU A 1 84 ? 19.343 2.007 -14.620 1.00 92.56 84 GLU A C 1
ATOM 600 O O . GLU A 1 84 ? 20.229 2.166 -15.466 1.00 92.56 84 GLU A O 1
ATOM 605 N N . ILE A 1 85 ? 18.050 2.143 -14.932 1.00 90.62 85 ILE A N 1
ATOM 606 C CA . ILE A 1 85 ? 17.594 2.526 -16.276 1.00 90.62 85 ILE A CA 1
ATOM 607 C C . ILE A 1 85 ? 18.138 3.909 -16.662 1.00 90.62 85 ILE A C 1
ATOM 609 O O . ILE A 1 85 ? 18.634 4.079 -17.775 1.00 90.62 85 ILE A O 1
ATOM 613 N N . GLN A 1 86 ? 18.119 4.886 -15.756 1.00 91.94 86 GLN A N 1
ATOM 614 C CA . GLN A 1 86 ? 18.624 6.235 -16.004 1.00 91.94 86 GLN A CA 1
ATOM 615 C C . GLN A 1 86 ? 20.127 6.241 -16.321 1.00 91.94 86 GLN A C 1
ATOM 617 O O . GLN A 1 86 ? 20.557 6.947 -17.242 1.00 91.94 86 GLN A O 1
ATOM 622 N N . ASN A 1 87 ? 20.922 5.433 -15.615 1.00 93.88 87 ASN A N 1
ATOM 623 C CA . ASN A 1 87 ? 22.353 5.279 -15.891 1.00 93.88 87 ASN A CA 1
ATOM 624 C C . ASN A 1 87 ? 22.595 4.695 -17.293 1.00 93.88 87 ASN A C 1
ATOM 626 O O . ASN A 1 87 ? 23.432 5.203 -18.046 1.00 93.88 87 ASN A O 1
ATOM 630 N N . MET A 1 88 ? 21.818 3.683 -17.692 1.00 92.75 88 MET A N 1
ATOM 631 C CA . MET A 1 88 ? 21.908 3.094 -19.033 1.00 92.75 88 MET A CA 1
ATOM 632 C C . MET A 1 88 ? 21.452 4.054 -20.134 1.00 92.75 88 MET A C 1
ATOM 634 O O . MET A 1 88 ? 22.127 4.169 -21.155 1.00 92.75 88 MET A O 1
ATOM 638 N N . VAL A 1 89 ? 20.362 4.797 -19.929 1.00 92.50 89 VAL A N 1
ATOM 639 C CA . VAL A 1 89 ? 19.891 5.813 -20.886 1.00 92.50 89 VAL A CA 1
ATOM 640 C C . VAL A 1 89 ? 20.933 6.917 -21.057 1.00 92.50 89 VAL A C 1
ATOM 642 O O . VAL A 1 89 ? 21.228 7.316 -22.183 1.00 92.50 89 VAL A O 1
ATOM 645 N N . SER A 1 90 ? 21.558 7.366 -19.967 1.00 92.69 90 SER A N 1
ATOM 646 C CA . SER A 1 90 ? 22.654 8.339 -20.032 1.00 92.69 90 SER A CA 1
ATOM 647 C C . SER A 1 90 ? 23.845 7.786 -20.826 1.00 92.69 90 SER A C 1
ATOM 649 O O . SER A 1 90 ? 24.433 8.494 -21.644 1.00 92.69 90 SER A O 1
ATOM 651 N N . ARG A 1 91 ? 24.168 6.492 -20.676 1.00 94.88 91 ARG A N 1
ATOM 652 C CA . ARG A 1 91 ? 25.183 5.821 -21.504 1.00 94.88 91 ARG A CA 1
ATOM 653 C C . ARG A 1 91 ? 24.787 5.786 -22.983 1.00 94.88 91 ARG A C 1
ATOM 655 O O . ARG A 1 91 ? 25.628 6.095 -23.823 1.00 94.88 91 ARG A O 1
ATOM 662 N N . VAL A 1 92 ? 23.528 5.483 -23.306 1.00 91.88 92 VAL A N 1
ATOM 663 C CA . VAL A 1 92 ? 23.007 5.525 -24.686 1.00 91.88 92 VAL A CA 1
ATOM 664 C C . VAL A 1 92 ? 23.124 6.931 -25.283 1.00 91.88 92 VAL A C 1
ATOM 666 O O . VAL A 1 92 ? 23.536 7.066 -26.432 1.00 91.88 92 VAL A O 1
ATOM 669 N N . GLN A 1 93 ? 22.846 7.986 -24.512 1.00 91.94 93 GLN A N 1
ATOM 670 C CA . GLN A 1 93 ? 23.027 9.372 -24.966 1.00 91.94 93 GLN A CA 1
ATOM 671 C C . GLN A 1 93 ? 24.493 9.680 -25.296 1.00 91.94 93 GLN A C 1
ATOM 673 O O . GLN A 1 93 ? 24.779 10.275 -26.337 1.00 91.94 93 GLN A O 1
ATOM 678 N N . VAL A 1 94 ? 25.438 9.227 -24.466 1.00 91.12 94 VAL A N 1
ATOM 679 C CA . VAL A 1 94 ? 26.874 9.364 -24.760 1.00 91.12 94 VAL A CA 1
ATOM 680 C C . VAL A 1 94 ? 27.232 8.627 -26.054 1.00 91.12 94 VAL A C 1
ATOM 682 O O . VAL A 1 94 ? 27.872 9.217 -26.922 1.00 91.12 94 VAL A O 1
ATOM 685 N N . LEU A 1 95 ? 26.756 7.393 -26.241 1.00 88.38 95 LEU A N 1
ATOM 686 C CA . LEU A 1 95 ? 26.971 6.635 -27.481 1.00 88.38 95 LEU A CA 1
ATOM 687 C C . LEU A 1 95 ? 26.374 7.345 -28.706 1.00 88.38 95 LEU A C 1
ATOM 689 O O . LEU A 1 95 ? 27.007 7.376 -29.759 1.00 88.38 95 LEU A O 1
ATOM 693 N N . ALA A 1 96 ? 25.200 7.969 -28.571 1.00 86.25 96 ALA A N 1
ATOM 694 C CA . ALA A 1 96 ? 24.565 8.730 -29.644 1.00 86.25 96 ALA A CA 1
ATOM 695 C C . ALA A 1 96 ? 25.394 9.963 -30.046 1.00 86.25 96 ALA A C 1
ATOM 697 O O . ALA A 1 96 ? 25.611 10.200 -31.234 1.00 86.25 96 ALA A O 1
ATOM 698 N N . THR A 1 97 ? 25.923 10.716 -29.074 1.00 89.25 97 THR A N 1
ATOM 699 C CA . THR A 1 97 ? 26.822 11.850 -29.366 1.00 89.25 97 THR A CA 1
ATOM 700 C C . THR A 1 97 ? 28.148 11.389 -29.980 1.00 89.25 97 THR A C 1
ATOM 702 O O . THR A 1 97 ? 28.671 12.041 -30.883 1.00 89.25 97 THR A O 1
ATOM 705 N N . GLN A 1 98 ? 28.662 10.229 -29.560 1.00 86.25 98 GLN A N 1
ATOM 706 C CA . GLN A 1 98 ? 29.865 9.626 -30.131 1.00 86.25 98 GLN A CA 1
ATOM 707 C C . GLN A 1 98 ? 29.648 9.171 -31.582 1.00 86.25 98 GLN A C 1
ATOM 709 O O . GLN A 1 98 ? 30.525 9.390 -32.420 1.00 86.25 98 GLN A O 1
ATOM 714 N N . ALA A 1 99 ? 28.485 8.595 -31.893 1.00 85.19 99 ALA A N 1
ATOM 715 C CA . ALA A 1 99 ? 28.101 8.197 -33.247 1.00 85.19 99 ALA A CA 1
ATOM 716 C C . ALA A 1 99 ? 27.867 9.403 -34.176 1.00 85.19 99 ALA A C 1
ATOM 718 O O . ALA A 1 99 ? 28.151 9.319 -35.368 1.00 85.19 99 ALA A O 1
ATOM 719 N N . ALA A 1 100 ? 27.397 10.533 -33.636 1.00 84.38 100 ALA A N 1
ATOM 720 C CA . ALA A 1 100 ? 27.204 11.777 -34.386 1.00 84.38 100 ALA A CA 1
ATOM 721 C C . ALA A 1 100 ? 28.520 12.508 -34.728 1.00 84.38 100 ALA A C 1
ATOM 723 O O . ALA A 1 100 ? 28.530 13.399 -35.578 1.00 84.38 100 ALA A O 1
ATOM 724 N N . SER A 1 101 ? 29.637 12.154 -34.083 1.00 83.88 101 SER A N 1
ATOM 725 C CA . SER A 1 101 ? 30.946 12.738 -34.381 1.00 83.88 101 SER A CA 1
ATOM 726 C C . SER A 1 101 ? 31.528 12.167 -35.680 1.00 83.88 101 SER A C 1
ATOM 728 O O . SER A 1 101 ? 31.684 10.954 -35.831 1.00 83.88 101 SER A O 1
ATOM 730 N N . ALA A 1 102 ? 31.920 13.048 -36.606 1.00 65.12 102 ALA A N 1
ATOM 731 C CA . ALA A 1 102 ? 32.400 12.702 -37.951 1.00 65.12 102 ALA A CA 1
ATOM 732 C C . ALA A 1 102 ? 33.668 11.818 -37.986 1.00 65.12 102 ALA A C 1
ATOM 734 O O . ALA A 1 102 ? 34.003 11.262 -39.028 1.00 65.12 102 ALA A O 1
ATOM 735 N N . ASN A 1 103 ? 34.366 11.658 -36.857 1.00 73.25 103 ASN A N 1
ATOM 736 C CA . ASN A 1 103 ? 35.622 10.911 -36.766 1.00 73.25 103 ASN A CA 1
ATOM 737 C C . ASN A 1 103 ? 35.438 9.384 -36.586 1.00 73.25 103 ASN A C 1
ATOM 739 O O . ASN A 1 103 ? 36.424 8.657 -36.546 1.00 73.25 103 ASN A O 1
ATOM 743 N N . ASN A 1 104 ? 34.195 8.889 -36.463 1.00 69.44 104 ASN A N 1
ATOM 744 C CA . ASN A 1 104 ? 33.891 7.505 -36.056 1.00 69.44 104 ASN A CA 1
ATOM 745 C C . ASN A 1 104 ? 33.253 6.622 -37.148 1.00 69.44 104 ASN A C 1
ATOM 747 O O . ASN A 1 104 ? 32.696 5.572 -36.832 1.00 69.44 104 ASN A O 1
ATOM 751 N N . ALA A 1 105 ? 33.342 6.994 -38.431 1.00 65.50 105 ALA A N 1
ATOM 752 C CA . ALA A 1 105 ? 32.642 6.303 -39.526 1.00 65.50 105 ALA A CA 1
ATOM 753 C C . ALA A 1 105 ? 32.907 4.778 -39.619 1.00 65.50 105 ALA A C 1
ATOM 755 O O . ALA A 1 105 ? 32.045 4.041 -40.091 1.00 65.50 105 ALA A O 1
ATOM 756 N N . GLY A 1 106 ? 34.061 4.289 -39.141 1.00 72.75 106 GLY A N 1
ATOM 757 C CA . GLY A 1 106 ? 34.402 2.856 -39.108 1.00 72.75 106 GLY A CA 1
ATOM 758 C C . GLY A 1 106 ? 33.918 2.079 -37.873 1.00 72.75 106 GLY A C 1
ATOM 759 O O . GLY A 1 106 ? 33.923 0.853 -37.891 1.00 72.75 106 GLY A O 1
ATOM 760 N N . GLU A 1 107 ? 33.484 2.763 -36.810 1.00 80.69 107 GLU A N 1
ATOM 761 C CA . GLU A 1 107 ? 33.131 2.159 -35.510 1.00 80.69 107 GLU A CA 1
ATOM 762 C C . GLU A 1 107 ? 31.617 2.203 -35.217 1.00 80.69 107 GLU A C 1
ATOM 764 O O . GLU A 1 107 ? 31.158 1.708 -34.185 1.00 80.69 107 GLU A O 1
ATOM 769 N N . LEU A 1 108 ? 30.818 2.746 -36.147 1.00 82.25 108 LEU A N 1
ATOM 770 C CA . LEU A 1 108 ? 29.363 2.894 -36.012 1.00 82.25 108 LEU A CA 1
ATOM 771 C C . LEU A 1 108 ? 28.653 1.567 -35.715 1.00 82.25 108 LEU A C 1
ATOM 773 O O . LEU A 1 108 ? 27.749 1.530 -34.888 1.00 82.25 108 LEU A O 1
ATOM 777 N N . THR A 1 109 ? 29.091 0.463 -36.324 1.00 86.12 109 THR A N 1
ATOM 778 C CA . THR A 1 109 ? 28.500 -0.867 -36.102 1.00 86.12 109 THR A CA 1
ATOM 779 C C . THR A 1 109 ? 28.729 -1.392 -34.684 1.00 86.12 109 THR A C 1
ATOM 781 O O . THR A 1 109 ? 27.864 -2.076 -34.139 1.00 86.12 109 THR A O 1
ATOM 784 N N . LYS A 1 110 ? 29.862 -1.062 -34.049 1.00 86.50 110 LYS A N 1
ATOM 785 C CA . LYS A 1 110 ? 30.142 -1.462 -32.660 1.00 86.50 110 LYS A CA 1
ATOM 786 C C . LYS A 1 110 ? 29.367 -0.607 -31.660 1.00 86.50 110 LYS A C 1
ATOM 788 O O . LYS A 1 110 ? 28.851 -1.150 -30.687 1.00 86.50 110 LYS A O 1
ATOM 793 N N . LEU A 1 111 ? 29.245 0.696 -31.927 1.00 87.50 111 LEU A N 1
ATOM 794 C CA . LEU A 1 111 ? 28.420 1.614 -31.133 1.00 87.50 111 LEU A CA 1
ATOM 795 C C . LEU A 1 111 ? 26.940 1.204 -31.171 1.00 87.50 111 LEU A C 1
ATOM 797 O O . LEU A 1 111 ? 26.275 1.189 -30.137 1.00 87.50 111 LEU A O 1
ATOM 801 N N . ASP A 1 112 ? 26.446 0.808 -32.346 1.00 87.19 112 ASP A N 1
ATOM 802 C CA . ASP A 1 112 ? 25.083 0.305 -32.530 1.00 87.19 112 ASP A CA 1
ATOM 803 C C . ASP A 1 112 ? 24.849 -0.999 -31.751 1.00 87.19 112 ASP A C 1
ATOM 805 O O . ASP A 1 112 ? 23.872 -1.127 -31.014 1.00 87.19 112 ASP A O 1
ATOM 809 N N . ALA A 1 113 ? 25.802 -1.936 -31.815 1.00 91.12 113 ALA A N 1
ATOM 810 C CA . ALA A 1 113 ? 25.743 -3.177 -31.048 1.00 91.12 113 ALA A CA 1
ATOM 811 C C . ALA A 1 113 ? 25.769 -2.946 -29.523 1.00 91.12 113 ALA A C 1
ATOM 813 O O . ALA A 1 113 ? 25.136 -3.700 -28.780 1.00 91.12 113 ALA A O 1
ATOM 814 N N . GLU A 1 114 ? 26.490 -1.929 -29.034 1.00 92.50 114 GLU A N 1
ATOM 815 C CA . GLU A 1 114 ? 26.457 -1.535 -27.619 1.00 92.50 114 GLU A CA 1
ATOM 816 C C . GLU A 1 114 ? 25.098 -0.930 -27.241 1.00 92.50 114 GLU A C 1
ATOM 818 O O . GLU A 1 114 ? 24.530 -1.323 -26.221 1.00 92.50 114 GLU A O 1
ATOM 823 N N . ARG A 1 115 ? 24.527 -0.058 -28.086 1.00 92.44 115 ARG A N 1
ATOM 824 C CA . ARG A 1 115 ? 23.180 0.501 -27.880 1.00 92.44 115 ARG A CA 1
ATOM 825 C C . ARG A 1 115 ? 22.128 -0.601 -27.755 1.00 92.44 115 ARG A C 1
ATOM 827 O O . ARG A 1 115 ? 21.395 -0.615 -26.774 1.00 92.44 115 ARG A O 1
ATOM 834 N N . VAL A 1 116 ? 22.094 -1.552 -28.691 1.00 92.88 116 VAL A N 1
ATOM 835 C CA . VAL A 1 116 ? 21.110 -2.652 -28.685 1.00 92.88 116 VAL A CA 1
ATOM 836 C C . VAL A 1 116 ? 21.226 -3.509 -27.419 1.00 92.88 116 VAL A C 1
ATOM 838 O O . VAL A 1 116 ? 20.220 -3.943 -26.861 1.00 92.88 116 VAL A O 1
ATOM 841 N N . LYS A 1 117 ? 22.446 -3.735 -26.911 1.00 93.31 117 LYS A N 1
ATOM 842 C CA . LYS A 1 117 ? 22.640 -4.438 -25.632 1.00 93.31 117 LYS A CA 1
ATOM 843 C C . LYS A 1 117 ? 22.087 -3.645 -24.450 1.00 93.31 117 LYS A C 1
ATOM 845 O O . LYS A 1 117 ? 21.477 -4.246 -23.572 1.00 93.31 117 LYS A O 1
ATOM 850 N N . LEU A 1 118 ? 22.295 -2.329 -24.423 1.00 92.62 118 LEU A N 1
ATOM 851 C CA . LEU A 1 118 ? 21.755 -1.462 -23.373 1.00 92.62 118 LEU A CA 1
ATOM 852 C C . LEU A 1 118 ? 20.226 -1.409 -23.422 1.00 92.62 118 LEU A C 1
ATOM 854 O O . LEU A 1 118 ? 19.601 -1.503 -22.374 1.00 92.62 118 LEU A O 1
ATOM 858 N N . GLU A 1 119 ? 19.624 -1.342 -24.611 1.00 89.56 119 GLU A N 1
ATOM 859 C CA . GLU A 1 119 ? 18.167 -1.422 -24.796 1.00 89.56 119 GLU A CA 1
ATOM 860 C C . GLU A 1 119 ? 17.609 -2.746 -24.247 1.00 89.56 119 GLU A C 1
ATOM 862 O O . GLU A 1 119 ? 16.721 -2.739 -23.397 1.00 89.56 119 GLU A O 1
ATOM 867 N N . ALA A 1 120 ? 18.211 -3.884 -24.609 1.00 93.69 120 ALA A N 1
ATOM 868 C CA . ALA A 1 120 ? 17.807 -5.187 -24.076 1.00 93.69 120 ALA A CA 1
ATOM 869 C C . ALA A 1 120 ? 17.989 -5.294 -22.548 1.00 93.69 120 ALA A C 1
ATOM 871 O O . ALA A 1 120 ? 17.220 -5.970 -21.858 1.00 93.69 120 ALA A O 1
ATOM 872 N N . GLN A 1 121 ? 19.016 -4.641 -22.000 1.00 92.31 121 GLN A N 1
ATOM 873 C CA . GLN A 1 121 ? 19.251 -4.595 -20.560 1.00 92.31 121 GLN A CA 1
ATOM 874 C C . GLN A 1 121 ? 18.199 -3.727 -19.849 1.00 92.31 121 GLN A C 1
ATOM 876 O O . GLN A 1 121 ? 17.704 -4.137 -18.799 1.00 92.31 121 GLN A O 1
ATOM 881 N N . ILE A 1 122 ? 17.813 -2.585 -20.429 1.00 89.38 122 ILE A N 1
ATOM 882 C CA . ILE A 1 122 ? 16.715 -1.731 -19.947 1.00 89.38 122 ILE A CA 1
ATOM 883 C C . ILE A 1 122 ? 15.413 -2.536 -19.894 1.00 89.38 122 ILE A C 1
ATOM 885 O O . ILE A 1 122 ? 14.787 -2.596 -18.835 1.00 89.38 122 ILE A O 1
ATOM 889 N N . ASP A 1 123 ? 15.062 -3.236 -20.975 1.00 89.62 123 ASP A N 1
ATOM 890 C CA . ASP A 1 123 ? 13.859 -4.075 -21.028 1.00 89.62 123 ASP A CA 1
ATOM 891 C C . ASP A 1 123 ? 13.892 -5.188 -19.975 1.00 89.62 123 ASP A C 1
ATOM 893 O O . ASP A 1 123 ? 12.887 -5.493 -19.327 1.00 89.62 123 ASP A O 1
ATOM 897 N N . LYS A 1 124 ? 15.060 -5.793 -19.743 1.00 91.50 124 LYS A N 1
ATOM 898 C CA . LYS A 1 124 ? 15.225 -6.805 -18.698 1.00 91.50 124 LYS A CA 1
ATOM 899 C C . LYS A 1 124 ? 15.015 -6.223 -17.299 1.00 91.50 124 LYS A C 1
ATOM 901 O O . LYS A 1 124 ? 14.374 -6.877 -16.479 1.00 91.50 124 LYS A O 1
ATOM 906 N N . ILE A 1 125 ? 15.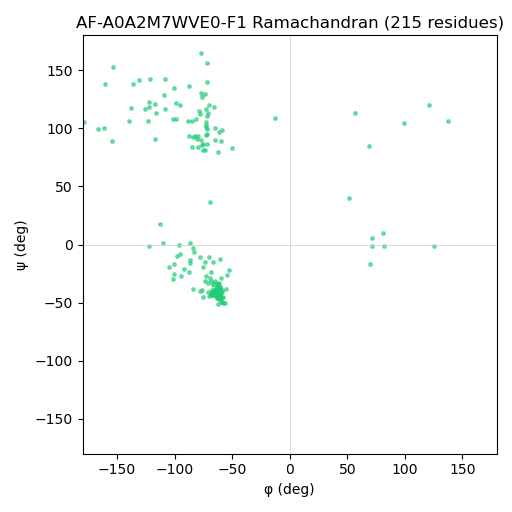536 -5.033 -16.995 1.00 89.44 125 ILE A N 1
ATOM 907 C CA . ILE A 1 125 ? 15.322 -4.389 -15.686 1.00 89.44 125 ILE A CA 1
ATOM 908 C C . ILE A 1 125 ? 13.850 -4.005 -15.518 1.00 89.44 125 ILE A C 1
ATOM 910 O O . ILE A 1 125 ? 13.264 -4.293 -14.471 1.00 89.44 125 ILE A O 1
ATOM 914 N N . ALA A 1 126 ? 13.223 -3.458 -16.560 1.00 87.94 126 ALA A N 1
ATOM 915 C CA . ALA A 1 126 ? 11.807 -3.104 -16.541 1.00 87.94 126 ALA A CA 1
ATOM 916 C C . ALA A 1 126 ? 10.899 -4.319 -16.263 1.00 87.94 126 ALA A C 1
ATOM 918 O O . ALA A 1 126 ? 9.949 -4.218 -15.487 1.00 87.94 126 ALA A O 1
ATOM 919 N N . ASN A 1 127 ? 11.233 -5.483 -16.831 1.00 87.81 127 ASN A N 1
ATOM 920 C CA . ASN A 1 127 ? 10.483 -6.731 -16.654 1.00 87.81 127 ASN A CA 1
ATOM 921 C C . ASN A 1 127 ? 10.883 -7.554 -15.417 1.00 87.81 127 ASN A C 1
ATOM 923 O O . ASN A 1 127 ? 10.165 -8.477 -15.047 1.00 87.81 127 ASN A O 1
ATOM 927 N N . SER A 1 128 ? 12.033 -7.282 -14.795 1.00 89.12 128 SER A N 1
ATOM 928 C CA . SER A 1 128 ? 12.484 -8.009 -13.594 1.00 89.12 128 SER A CA 1
ATOM 929 C C . SER A 1 128 ? 12.225 -7.251 -12.294 1.00 89.12 128 SER A C 1
ATOM 931 O O . SER A 1 128 ? 12.201 -7.875 -11.232 1.00 89.12 128 SER A O 1
ATOM 933 N N . THR A 1 129 ? 11.971 -5.940 -12.359 1.00 88.31 129 THR A N 1
ATOM 934 C CA . THR A 1 129 ? 11.592 -5.129 -11.196 1.00 88.31 129 THR A CA 1
ATOM 935 C C . THR A 1 129 ? 10.156 -5.448 -10.780 1.00 88.31 129 THR A C 1
ATOM 937 O O . THR A 1 129 ? 9.194 -4.882 -11.305 1.00 88.31 129 THR A O 1
ATOM 940 N N . ASN A 1 130 ? 10.018 -6.369 -9.825 1.00 86.75 130 ASN A N 1
ATOM 941 C CA . ASN A 1 130 ? 8.735 -6.852 -9.330 1.00 86.75 130 ASN A CA 1
ATOM 942 C C . ASN A 1 130 ? 8.669 -6.827 -7.802 1.00 86.75 130 ASN A C 1
ATOM 944 O O . ASN A 1 130 ? 9.630 -7.187 -7.127 1.00 86.75 130 ASN A O 1
ATOM 948 N N . TYR A 1 131 ? 7.505 -6.471 -7.267 1.00 85.62 131 TYR A N 1
ATOM 949 C CA . TYR A 1 131 ? 7.197 -6.602 -5.850 1.00 85.62 131 TYR A CA 1
ATOM 950 C C . TYR A 1 131 ? 6.033 -7.568 -5.676 1.00 85.62 131 TYR A C 1
ATOM 952 O O . TYR A 1 131 ? 4.943 -7.336 -6.195 1.00 85.62 131 TYR A O 1
ATOM 960 N N . ASN A 1 132 ? 6.262 -8.653 -4.935 1.00 84.44 132 ASN A N 1
ATOM 961 C CA . ASN A 1 132 ? 5.249 -9.671 -4.652 1.00 84.44 132 ASN A CA 1
ATOM 962 C C . ASN A 1 132 ? 4.537 -10.202 -5.920 1.00 84.44 132 ASN A C 1
ATOM 964 O O . ASN A 1 132 ? 3.322 -10.381 -5.937 1.00 84.44 132 ASN A O 1
ATOM 968 N N . GLY A 1 133 ? 5.298 -10.403 -7.004 1.00 82.44 133 GLY A N 1
ATOM 969 C CA . GLY A 1 133 ? 4.784 -10.902 -8.284 1.00 82.44 133 GLY A CA 1
ATOM 970 C C . GLY A 1 133 ? 4.126 -9.853 -9.188 1.00 82.44 133 GLY A C 1
ATOM 971 O O . GLY A 1 133 ? 3.734 -10.195 -10.298 1.00 82.44 133 GLY A O 1
ATOM 972 N N . VAL A 1 134 ? 4.036 -8.591 -8.759 1.00 81.75 134 VAL A N 1
ATOM 973 C CA . VAL A 1 134 ? 3.536 -7.479 -9.581 1.00 81.75 134 VAL A CA 1
ATOM 974 C C . VAL A 1 134 ? 4.720 -6.706 -10.150 1.00 81.75 134 VAL A C 1
ATOM 976 O O . VAL A 1 134 ? 5.555 -6.208 -9.389 1.00 81.75 134 VAL A O 1
ATOM 979 N N . ASN A 1 135 ? 4.809 -6.596 -11.477 1.00 84.81 135 ASN A N 1
ATOM 980 C CA . ASN A 1 135 ? 5.845 -5.780 -12.107 1.00 84.81 135 ASN A CA 1
ATOM 981 C C . ASN A 1 135 ? 5.556 -4.297 -11.896 1.00 84.81 135 ASN A C 1
ATOM 983 O O . ASN A 1 135 ? 4.415 -3.847 -11.983 1.00 84.81 135 ASN A O 1
ATOM 987 N N . LEU A 1 136 ? 6.607 -3.529 -11.627 1.00 85.06 136 LEU A N 1
ATOM 988 C CA . LEU A 1 136 ? 6.475 -2.114 -11.280 1.00 85.06 136 LEU A CA 1
ATOM 989 C C . LEU A 1 136 ? 6.770 -1.183 -12.461 1.00 85.06 136 LEU A C 1
ATOM 991 O O . LEU A 1 136 ? 6.285 -0.057 -12.477 1.00 85.06 136 LEU A O 1
ATOM 995 N N . LEU A 1 137 ? 7.568 -1.639 -13.435 1.00 82.25 137 LEU A N 1
ATOM 996 C CA . LEU A 1 137 ? 8.166 -0.785 -14.471 1.00 82.25 137 LEU A CA 1
ATOM 997 C C . LEU A 1 137 ? 7.806 -1.185 -15.913 1.00 82.25 137 LEU A C 1
ATOM 999 O O . LEU A 1 137 ? 8.214 -0.503 -16.847 1.00 82.25 137 LEU A O 1
ATOM 1003 N N . ASN A 1 138 ? 7.033 -2.257 -16.119 1.00 75.06 138 ASN A N 1
ATOM 1004 C CA . ASN A 1 138 ? 6.667 -2.742 -17.458 1.00 75.06 138 ASN A CA 1
ATOM 1005 C C . ASN A 1 138 ? 5.455 -2.011 -18.079 1.00 75.06 138 ASN A C 1
ATOM 1007 O O . ASN A 1 138 ? 5.098 -2.286 -19.220 1.00 75.06 138 ASN A O 1
ATOM 1011 N N . GLY A 1 139 ? 4.784 -1.123 -17.332 1.00 68.94 139 GLY A N 1
ATOM 1012 C CA . GLY A 1 139 ? 3.598 -0.371 -17.771 1.00 68.94 139 GLY A CA 1
ATOM 1013 C C . GLY A 1 139 ? 2.316 -1.199 -17.962 1.00 68.94 139 GLY A C 1
ATOM 1014 O O . GLY A 1 139 ? 1.229 -0.629 -17.979 1.00 68.94 139 GLY A O 1
ATOM 1015 N N . VAL A 1 140 ? 2.420 -2.528 -18.051 1.00 64.19 140 VAL A N 1
ATOM 1016 C CA . VAL A 1 140 ? 1.294 -3.460 -18.233 1.00 64.19 140 VAL A CA 1
ATOM 1017 C C . VAL A 1 140 ? 0.545 -3.678 -16.916 1.00 64.19 140 VAL A C 1
ATOM 1019 O O . VAL A 1 140 ? -0.684 -3.673 -16.893 1.00 64.19 140 VAL A O 1
ATOM 1022 N N . ASP A 1 141 ? 1.279 -3.787 -15.806 1.00 60.56 141 ASP A N 1
ATOM 1023 C CA . ASP A 1 141 ? 0.718 -4.117 -14.487 1.00 60.56 141 ASP A CA 1
ATOM 1024 C C . ASP A 1 141 ? 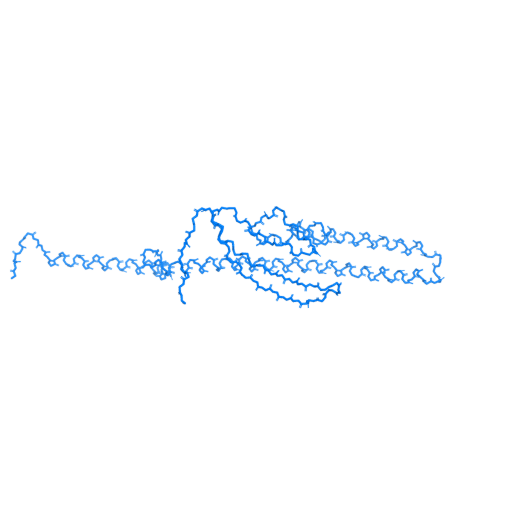0.434 -2.874 -13.613 1.00 60.56 141 ASP A C 1
ATOM 1026 O O . ASP A 1 141 ? -0.085 -2.985 -12.497 1.00 60.56 141 ASP A O 1
ATOM 1030 N N . ALA A 1 142 ? 0.719 -1.669 -14.126 1.00 52.56 142 ALA A N 1
ATOM 1031 C CA . ALA A 1 142 ? 0.577 -0.401 -13.403 1.00 52.56 142 ALA A CA 1
ATOM 1032 C C . ALA A 1 142 ? -0.867 -0.124 -12.935 1.00 52.56 142 ALA A C 1
ATOM 1034 O O . ALA A 1 142 ? -1.069 0.475 -11.879 1.00 52.56 142 ALA A O 1
ATOM 1035 N N . ASN A 1 143 ? -1.876 -0.636 -13.651 1.00 51.75 143 ASN A N 1
ATOM 1036 C CA . ASN A 1 143 ? -3.279 -0.544 -13.227 1.00 51.75 143 ASN A CA 1
ATOM 1037 C C . ASN A 1 143 ? -3.650 -1.515 -12.093 1.00 51.75 143 ASN A C 1
ATOM 1039 O O . ASN A 1 143 ? -4.657 -1.302 -11.423 1.00 51.75 143 ASN A O 1
ATOM 1043 N N . SER A 1 144 ? -2.865 -2.572 -11.860 1.00 49.84 144 SER A N 1
ATOM 1044 C CA . SER A 1 144 ? -3.178 -3.600 -10.859 1.00 49.84 144 SER A CA 1
ATOM 1045 C C . SER A 1 144 ? -2.511 -3.334 -9.503 1.00 49.84 144 SER A C 1
ATOM 1047 O O . SER A 1 144 ? -3.048 -3.732 -8.468 1.00 49.84 144 SER A O 1
ATOM 1049 N N . ALA A 1 145 ? -1.369 -2.636 -9.479 1.00 48.19 145 ALA A N 1
ATOM 1050 C CA . ALA A 1 145 ? -0.590 -2.384 -8.260 1.00 48.19 145 ALA A CA 1
ATOM 1051 C C . ALA A 1 145 ? -1.221 -1.339 -7.316 1.00 48.19 145 ALA A C 1
ATOM 1053 O O . ALA A 1 145 ? -1.094 -1.456 -6.098 1.00 48.19 145 ALA A O 1
ATOM 1054 N N . LEU A 1 146 ? -1.936 -0.340 -7.849 1.00 46.84 146 LEU A N 1
ATOM 1055 C CA . LEU A 1 146 ? -2.573 0.709 -7.035 1.00 46.84 146 LEU A CA 1
ATOM 1056 C C . LEU A 1 146 ? -3.879 0.256 -6.352 1.00 46.84 146 LEU A C 1
ATOM 1058 O O . LEU A 1 146 ? -4.380 0.955 -5.475 1.00 46.84 146 LEU A O 1
ATOM 1062 N N . VAL A 1 147 ? -4.421 -0.913 -6.712 1.00 45.34 147 VAL A N 1
ATOM 1063 C CA . VAL A 1 147 ? -5.735 -1.398 -6.237 1.00 45.34 147 VAL A CA 1
ATOM 1064 C C . VAL A 1 147 ? -5.616 -2.383 -5.062 1.00 45.34 147 VAL A C 1
ATOM 1066 O O . VAL A 1 147 ? -6.601 -2.667 -4.387 1.00 45.34 147 VAL A O 1
ATOM 1069 N N . ALA A 1 148 ? -4.412 -2.857 -4.724 1.00 42.12 148 ALA A N 1
ATOM 1070 C CA . ALA A 1 148 ? -4.222 -3.869 -3.676 1.00 42.12 148 ALA A CA 1
ATOM 1071 C C . ALA A 1 148 ? -4.475 -3.368 -2.231 1.00 42.12 148 ALA A C 1
ATOM 1073 O O . ALA A 1 148 ? -4.556 -4.174 -1.307 1.00 42.12 148 ALA A O 1
ATOM 1074 N N . GLY A 1 149 ? -4.622 -2.053 -2.016 1.00 40.00 149 GLY A N 1
ATOM 1075 C CA . GLY A 1 149 ? -4.894 -1.450 -0.701 1.00 40.00 149 GLY A CA 1
ATOM 1076 C C . GLY A 1 149 ? -6.371 -1.186 -0.389 1.00 40.00 149 GLY A C 1
ATOM 1077 O O . GLY A 1 149 ? -6.702 -0.831 0.743 1.00 40.00 149 GLY A O 1
ATOM 1078 N N . THR A 1 150 ? -7.264 -1.358 -1.363 1.00 33.91 150 THR A N 1
ATOM 1079 C CA . THR A 1 150 ? -8.705 -1.139 -1.212 1.00 33.91 150 THR A CA 1
ATOM 1080 C C . THR A 1 150 ? -9.434 -2.396 -1.639 1.00 33.91 150 THR A C 1
ATOM 1082 O O . THR A 1 150 ? -9.367 -2.793 -2.798 1.00 33.91 150 THR A O 1
ATOM 1085 N N . ALA A 1 151 ? -10.137 -3.024 -0.700 1.00 36.19 151 ALA A N 1
ATOM 1086 C CA . ALA A 1 151 ? -11.066 -4.111 -0.966 1.00 36.19 151 ALA A CA 1
ATOM 1087 C C . ALA A 1 151 ? -12.221 -3.616 -1.854 1.00 36.19 151 ALA A C 1
ATOM 1089 O O . ALA A 1 151 ? -13.292 -3.275 -1.368 1.00 36.19 151 ALA A O 1
ATOM 1090 N N . ALA A 1 152 ? -11.967 -3.521 -3.151 1.00 36.34 152 ALA A N 1
ATOM 1091 C CA . ALA A 1 152 ? -12.942 -3.418 -4.217 1.00 36.34 152 ALA A CA 1
ATOM 1092 C C . ALA A 1 152 ? -12.172 -3.673 -5.510 1.00 36.34 152 ALA A C 1
ATOM 1094 O O . ALA A 1 152 ? -11.489 -2.798 -6.038 1.00 36.34 152 ALA A O 1
ATOM 1095 N N . THR A 1 153 ? -12.263 -4.899 -6.009 1.00 34.06 153 THR A N 1
ATOM 1096 C CA . THR A 1 153 ? -11.951 -5.207 -7.398 1.00 34.06 153 THR A CA 1
ATOM 1097 C C . THR A 1 153 ? -12.904 -4.372 -8.257 1.00 34.06 153 THR A C 1
ATOM 1099 O O . THR A 1 153 ? -14.016 -4.798 -8.557 1.00 34.06 153 THR A O 1
ATOM 1102 N N . LEU A 1 154 ? -12.515 -3.142 -8.605 1.00 41.56 154 LEU A N 1
ATOM 1103 C CA . LEU A 1 154 ? -13.198 -2.350 -9.623 1.00 41.56 154 LEU A CA 1
ATOM 1104 C C . LEU A 1 154 ? -12.833 -2.963 -10.976 1.00 41.56 154 LEU A C 1
ATOM 1106 O O . LEU A 1 154 ? -11.924 -2.516 -11.674 1.00 41.56 154 LEU A O 1
ATOM 1110 N N . ALA A 1 155 ? -13.535 -4.037 -11.328 1.00 38.56 155 ALA A N 1
ATOM 1111 C CA . ALA A 1 155 ? -13.590 -4.519 -12.694 1.00 38.56 155 ALA A CA 1
ATOM 1112 C C . ALA A 1 155 ? -14.161 -3.385 -13.567 1.00 38.56 155 ALA A C 1
ATOM 1114 O O . ALA A 1 155 ? -15.367 -3.158 -13.581 1.00 38.56 155 ALA A O 1
ATOM 1115 N N . GLY A 1 156 ? -13.283 -2.631 -14.237 1.00 41.38 156 GLY A N 1
ATOM 1116 C CA . GLY A 1 156 ? -13.668 -1.608 -15.217 1.00 41.38 156 GLY A CA 1
ATOM 1117 C C . GLY A 1 156 ? -13.120 -0.193 -15.002 1.00 41.38 156 GLY A C 1
ATOM 1118 O O . GLY A 1 156 ? -13.384 0.667 -15.836 1.00 41.38 156 GLY A O 1
ATOM 1119 N N . ALA A 1 157 ? -12.341 0.083 -13.951 1.00 41.66 157 ALA A N 1
ATOM 1120 C CA . ALA A 1 157 ? -11.719 1.400 -13.786 1.00 41.66 157 ALA A CA 1
ATOM 1121 C C . ALA A 1 157 ? -10.395 1.499 -14.557 1.00 41.66 157 ALA A C 1
ATOM 1123 O O . ALA A 1 157 ? -9.312 1.310 -14.008 1.00 41.66 157 ALA A O 1
ATOM 1124 N N . THR A 1 158 ? -10.468 1.808 -15.849 1.00 33.25 158 THR A N 1
ATOM 1125 C CA . THR A 1 158 ? -9.312 2.315 -16.597 1.00 33.25 158 THR A CA 1
ATOM 1126 C C . THR A 1 158 ? -9.034 3.754 -16.178 1.00 33.25 158 THR A C 1
ATOM 1128 O O . THR A 1 158 ? -9.723 4.676 -16.614 1.00 33.25 158 THR A O 1
ATOM 1131 N N . LEU A 1 159 ? -8.013 3.957 -15.345 1.00 41.12 159 LEU A N 1
ATOM 1132 C CA . LEU A 1 159 ? -7.435 5.276 -15.108 1.00 41.12 159 LEU A CA 1
ATOM 1133 C C . LEU A 1 159 ? -6.576 5.650 -16.326 1.00 41.12 159 LEU A C 1
ATOM 1135 O O . LEU A 1 159 ? -5.388 5.356 -16.381 1.00 41.12 159 LEU A O 1
ATOM 1139 N N . SER A 1 160 ? -7.205 6.232 -17.348 1.00 33.88 160 SER A N 1
ATOM 1140 C CA . SER A 1 160 ? -6.484 6.823 -18.477 1.00 33.88 160 SER A CA 1
ATOM 1141 C C . SER A 1 160 ? -5.916 8.177 -18.056 1.00 33.88 160 SER A C 1
ATOM 1143 O O . SER A 1 160 ? -6.631 9.020 -17.515 1.00 33.88 160 SER A O 1
ATOM 1145 N N . THR A 1 161 ? -4.631 8.397 -18.320 1.00 38.75 161 THR A N 1
ATOM 1146 C CA . THR A 1 161 ? -3.839 9.602 -18.022 1.00 38.75 161 THR A CA 1
ATOM 1147 C C . THR A 1 161 ? -4.233 10.831 -18.861 1.00 38.75 161 THR A C 1
ATOM 1149 O O . THR A 1 161 ? -3.384 11.627 -19.251 1.00 38.75 161 THR A O 1
ATOM 1152 N N . ALA A 1 162 ? -5.522 11.010 -19.151 1.00 39.72 162 ALA A N 1
ATOM 1153 C CA . ALA A 1 162 ? -6.087 12.200 -19.774 1.00 39.72 162 ALA A CA 1
ATOM 1154 C C . ALA A 1 162 ? -7.603 12.234 -19.521 1.00 39.72 162 ALA A C 1
ATOM 1156 O O . ALA A 1 162 ? -8.371 11.560 -20.202 1.00 39.72 162 ALA A O 1
ATOM 1157 N N . GLY A 1 163 ? -8.033 13.032 -18.544 1.00 35.84 163 GLY A N 1
ATOM 1158 C CA . GLY A 1 163 ? -9.447 13.239 -18.234 1.00 35.84 163 GLY A CA 1
ATOM 1159 C C . GLY A 1 163 ? -9.918 12.392 -17.058 1.00 35.84 163 GLY A C 1
ATOM 1160 O O . GLY A 1 163 ? -10.153 11.192 -17.175 1.00 35.84 163 GLY A O 1
ATOM 1161 N N . VAL A 1 164 ? -10.091 13.047 -15.910 1.00 41.22 164 VAL A N 1
ATOM 1162 C CA . VAL A 1 164 ? -10.808 12.492 -14.760 1.00 41.22 164 VAL A CA 1
ATOM 1163 C C . VAL A 1 164 ? -12.267 12.316 -15.180 1.00 41.22 164 VAL A C 1
ATOM 1165 O O . VAL A 1 164 ? -13.077 13.232 -15.068 1.00 41.22 164 VAL A O 1
ATOM 1168 N N . SER A 1 165 ? -12.593 11.148 -15.729 1.00 41.00 165 SER A N 1
ATOM 1169 C CA . SER A 1 165 ? -13.975 10.731 -15.917 1.00 41.00 165 SER A CA 1
ATOM 1170 C C . SER A 1 165 ? -14.531 10.378 -14.544 1.00 41.00 165 SER A C 1
ATOM 1172 O O . SER A 1 165 ? -14.022 9.485 -13.871 1.00 41.00 165 SER A O 1
ATOM 1174 N N . THR A 1 166 ? -15.538 11.141 -14.131 1.00 38.41 166 THR A N 1
ATOM 1175 C CA . THR A 1 166 ? -16.423 10.953 -12.975 1.00 38.41 166 THR A CA 1
ATOM 1176 C C . THR A 1 166 ? -16.341 9.565 -12.332 1.00 38.41 166 THR A C 1
ATOM 1178 O O . THR A 1 166 ? -16.835 8.578 -12.882 1.00 38.41 166 THR A O 1
ATOM 1181 N N . VAL A 1 167 ? -15.752 9.505 -11.135 1.00 45.75 167 VAL A N 1
ATOM 1182 C CA . VAL A 1 167 ? -15.767 8.322 -10.268 1.00 45.75 167 VAL A CA 1
ATOM 1183 C C . VAL A 1 167 ? -17.182 8.175 -9.706 1.00 45.75 167 VAL A C 1
ATOM 1185 O O . VAL A 1 167 ? -17.513 8.709 -8.651 1.00 45.75 167 VAL A O 1
ATOM 1188 N N . GLY A 1 168 ? -18.052 7.494 -10.451 1.00 42.53 168 GLY A N 1
ATOM 1189 C CA . GLY A 1 168 ? -19.356 7.069 -9.958 1.00 42.53 168 GLY A CA 1
ATOM 1190 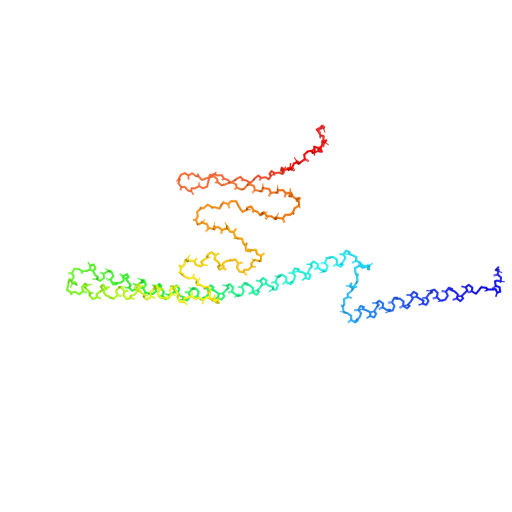C C . GLY A 1 168 ? -19.166 5.928 -8.967 1.00 42.53 168 GLY A C 1
ATOM 1191 O O . GLY A 1 168 ? -18.872 4.802 -9.365 1.00 42.53 168 GLY A O 1
ATOM 1192 N N . LEU A 1 169 ? -19.318 6.210 -7.674 1.00 40.53 169 LEU A N 1
ATOM 1193 C CA . LEU A 1 169 ? -19.308 5.194 -6.627 1.00 40.53 169 LEU A CA 1
ATOM 1194 C C . LEU A 1 169 ? -20.646 4.436 -6.663 1.00 40.53 169 LEU A C 1
ATOM 1196 O O . LEU A 1 169 ? -21.579 4.742 -5.926 1.00 40.53 169 LEU A O 1
ATOM 1200 N N . VAL A 1 170 ? -20.770 3.470 -7.573 1.00 38.81 170 VAL A N 1
ATOM 1201 C CA . VAL A 1 170 ? -21.945 2.591 -7.650 1.00 38.81 170 VAL A CA 1
ATOM 1202 C C . VAL A 1 170 ? -21.847 1.545 -6.540 1.00 38.81 170 VAL A C 1
ATOM 1204 O O . VAL A 1 170 ? -21.265 0.477 -6.708 1.00 38.81 170 VAL A O 1
ATOM 1207 N N . SER A 1 171 ? -22.404 1.868 -5.372 1.00 36.91 171 SER A N 1
ATOM 1208 C CA . SER A 1 171 ? -22.725 0.868 -4.355 1.00 36.91 171 SER A CA 1
ATOM 1209 C C . SER A 1 171 ? -23.928 0.068 -4.847 1.00 36.91 171 SER A C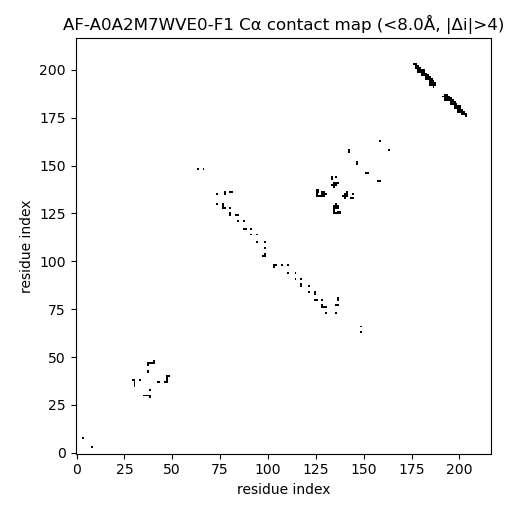 1
ATOM 1211 O O . SER A 1 171 ? -25.041 0.588 -4.936 1.00 36.91 171 SER A O 1
ATOM 1213 N N . SER A 1 172 ? -23.719 -1.200 -5.191 1.00 38.34 172 SER A N 1
ATOM 1214 C CA . SER A 1 172 ? -24.811 -2.130 -5.459 1.00 38.34 172 SER A CA 1
ATOM 1215 C C . SER A 1 172 ? -25.608 -2.361 -4.170 1.00 38.34 172 SER A C 1
ATOM 1217 O O . SER A 1 172 ? -25.192 -3.147 -3.321 1.00 38.34 172 SER A O 1
ATOM 1219 N N . GLY A 1 173 ? -26.748 -1.686 -4.023 1.00 34.84 173 GLY A N 1
ATOM 1220 C CA . GLY A 1 173 ? -27.750 -2.022 -3.010 1.00 34.84 173 GLY A CA 1
ATOM 1221 C C . GLY A 1 173 ? -28.355 -0.823 -2.286 1.00 34.84 173 GLY A C 1
ATOM 1222 O O . GLY A 1 173 ? -27.736 -0.265 -1.390 1.00 34.84 173 GLY A O 1
ATOM 1223 N N . THR A 1 174 ? -29.611 -0.529 -2.643 1.00 38.47 174 THR A N 1
ATOM 1224 C CA . THR A 1 174 ? -30.668 0.152 -1.861 1.00 38.47 174 THR A CA 1
ATOM 1225 C C . THR A 1 174 ? -30.395 1.555 -1.288 1.00 38.47 174 THR A C 1
ATOM 1227 O O . THR A 1 174 ? -29.664 1.722 -0.321 1.00 38.47 174 THR A O 1
ATOM 1230 N N . ALA A 1 175 ? -31.146 2.524 -1.838 1.00 37.94 175 ALA A N 1
ATOM 1231 C CA . ALA A 1 175 ? -31.320 3.927 -1.433 1.00 37.94 175 ALA A CA 1
ATOM 1232 C C . ALA A 1 175 ? -30.094 4.846 -1.612 1.00 37.94 175 ALA A C 1
ATOM 1234 O O . ALA A 1 175 ? -29.335 5.129 -0.689 1.00 37.94 175 ALA A O 1
ATOM 1235 N N . THR A 1 176 ? -29.944 5.372 -2.827 1.00 36.09 176 THR A N 1
ATOM 1236 C CA . THR A 1 176 ? -28.961 6.400 -3.179 1.00 36.09 176 THR A CA 1
ATOM 1237 C C . THR A 1 176 ? -29.492 7.801 -2.878 1.00 36.09 176 THR A C 1
ATOM 1239 O O . THR A 1 176 ? -30.294 8.340 -3.640 1.00 36.09 176 THR A O 1
ATOM 1242 N N . PHE A 1 177 ? -28.978 8.435 -1.825 1.00 37.62 177 PHE A N 1
ATOM 1243 C CA . PHE A 1 177 ? -28.776 9.882 -1.868 1.00 37.62 177 PHE A CA 1
ATOM 1244 C C . PHE A 1 177 ? -27.581 10.115 -2.797 1.00 37.62 177 PHE A C 1
ATOM 1246 O O . PHE A 1 177 ? -26.441 9.841 -2.430 1.00 37.62 177 PHE A O 1
ATOM 1253 N N . VAL A 1 178 ? -27.847 10.505 -4.044 1.00 43.25 178 VAL A N 1
ATOM 1254 C CA . VAL A 1 178 ? -26.789 10.857 -4.995 1.00 43.25 178 VAL A CA 1
ATOM 1255 C C . VAL A 1 178 ? -26.346 12.277 -4.663 1.00 43.25 178 VAL A C 1
ATOM 1257 O O . VAL A 1 178 ? -26.947 13.246 -5.115 1.00 43.25 178 VAL A O 1
ATOM 1260 N N . GLU A 1 179 ? -25.308 12.411 -3.845 1.00 44.84 179 GLU A N 1
ATOM 1261 C CA . GLU A 1 179 ? -24.578 13.672 -3.732 1.00 44.84 179 GLU A CA 1
ATOM 1262 C C . GLU A 1 179 ? -23.619 13.754 -4.927 1.00 44.84 179 GLU A C 1
ATOM 1264 O O . GLU A 1 179 ? -22.466 13.327 -4.876 1.00 44.84 179 GLU A O 1
ATOM 1269 N N . ALA A 1 180 ? -24.134 14.217 -6.067 1.00 48.97 180 ALA A N 1
ATOM 1270 C CA . ALA A 1 180 ? -23.305 14.517 -7.224 1.00 48.97 180 ALA A CA 1
ATOM 1271 C C . ALA A 1 180 ? -22.671 15.897 -7.015 1.00 48.97 180 ALA A C 1
ATOM 1273 O O . ALA A 1 180 ? -23.235 16.921 -7.394 1.00 48.97 180 ALA A O 1
ATOM 1274 N N . ALA A 1 181 ? -21.488 15.931 -6.405 1.00 45.38 181 ALA A N 1
ATOM 1275 C CA . ALA A 1 181 ? -20.645 17.117 -6.444 1.00 45.38 181 ALA A CA 1
ATOM 1276 C C . ALA A 1 181 ? -20.061 17.246 -7.859 1.00 45.38 181 ALA A C 1
ATOM 1278 O O . ALA A 1 181 ? -19.106 16.555 -8.224 1.00 45.38 181 ALA A O 1
ATOM 1279 N N . THR A 1 182 ? -20.656 18.100 -8.690 1.00 50.88 182 THR A N 1
ATOM 1280 C CA . THR A 1 182 ? -20.106 18.417 -10.010 1.00 50.88 182 THR A CA 1
ATOM 1281 C C . THR A 1 182 ? -19.016 19.466 -9.859 1.00 50.88 182 THR A C 1
ATOM 1283 O O . THR A 1 182 ? -19.285 20.637 -9.595 1.00 50.88 182 THR A O 1
ATOM 1286 N N . PHE A 1 183 ? -17.769 19.036 -10.034 1.00 44.59 183 PHE A N 1
ATOM 1287 C CA . PHE A 1 183 ? -16.613 19.919 -10.104 1.00 44.59 183 PHE A CA 1
ATOM 1288 C C . PHE A 1 183 ? -16.254 20.136 -11.574 1.00 44.59 183 PHE A C 1
ATOM 1290 O O . PHE A 1 183 ? -15.783 19.212 -12.239 1.00 44.59 183 PHE A O 1
ATOM 1297 N N . SER A 1 184 ? -16.513 21.337 -12.098 1.00 49.81 184 SER A N 1
ATOM 1298 C CA . SER A 1 184 ? -16.189 21.673 -13.487 1.00 49.81 184 SER A CA 1
ATOM 1299 C C . SER A 1 184 ? -15.032 22.669 -13.544 1.00 49.81 184 SER A C 1
ATOM 1301 O O . SER A 1 184 ? -15.035 23.702 -12.870 1.00 49.81 184 SER A O 1
ATOM 1303 N N . VAL A 1 185 ? -14.024 22.331 -14.349 1.00 51.06 185 VAL A N 1
ATOM 1304 C CA . VAL A 1 185 ? -12.865 23.183 -14.630 1.00 51.06 185 VAL A CA 1
ATOM 1305 C C . VAL A 1 185 ? -12.902 23.524 -16.110 1.00 51.06 185 VAL A C 1
ATOM 1307 O O . VAL A 1 185 ? -12.738 22.645 -16.956 1.00 51.06 185 VAL A O 1
ATOM 1310 N N . THR A 1 186 ? -13.131 24.798 -16.425 1.00 49.09 186 THR A N 1
ATOM 1311 C CA . THR A 1 186 ? -13.150 25.272 -17.813 1.00 49.09 186 THR A CA 1
ATOM 1312 C C . THR A 1 186 ? -11.780 25.836 -18.176 1.00 49.09 186 THR A C 1
ATOM 1314 O O . THR A 1 186 ? -11.294 26.784 -17.553 1.00 49.09 186 THR A O 1
ATOM 1317 N N . GLN A 1 187 ? -11.152 25.236 -19.187 1.00 48.50 187 GLN A N 1
ATOM 1318 C CA . GLN A 1 187 ? -9.823 25.588 -19.692 1.00 48.50 187 GLN A CA 1
ATOM 1319 C C . GLN A 1 187 ? -9.953 26.259 -21.067 1.00 48.50 187 GLN A C 1
ATOM 1321 O O . GLN A 1 187 ? -10.765 25.830 -21.886 1.00 48.50 187 GLN A O 1
ATOM 1326 N N . ASN A 1 188 ? -9.134 27.273 -21.354 1.00 47.72 188 ASN A N 1
ATOM 1327 C CA . ASN A 1 188 ? -8.997 27.800 -22.718 1.00 47.72 188 ASN A CA 1
ATOM 1328 C C . ASN A 1 188 ? -8.116 26.849 -23.564 1.00 47.72 188 ASN A C 1
ATOM 1330 O O . ASN A 1 188 ? -7.379 26.031 -23.018 1.00 47.72 188 ASN A O 1
ATOM 1334 N N . THR A 1 189 ? -8.127 26.977 -24.890 1.00 42.50 189 THR A N 1
ATOM 1335 C CA . THR A 1 189 ? -7.319 26.215 -25.860 1.00 42.50 189 THR A CA 1
ATOM 1336 C C . THR A 1 189 ? -5.811 26.225 -25.557 1.00 42.50 189 THR A C 1
ATOM 1338 O O . THR A 1 189 ? -5.103 25.314 -25.968 1.00 42.50 189 THR A O 1
ATOM 1341 N N . ALA A 1 190 ? -5.316 27.206 -24.793 1.00 46.09 190 ALA A N 1
ATOM 1342 C CA . ALA A 1 190 ? -3.930 27.277 -24.317 1.00 46.09 190 ALA A CA 1
ATOM 1343 C C . ALA A 1 190 ? -3.659 26.530 -22.987 1.00 46.09 190 ALA A C 1
ATOM 1345 O O . ALA A 1 190 ? -2.543 26.581 -22.479 1.00 46.09 190 ALA A O 1
ATOM 1346 N N . GLY A 1 191 ? -4.656 25.864 -22.394 1.00 42.41 191 GLY A N 1
ATOM 1347 C CA . GLY A 1 191 ? -4.506 25.063 -21.171 1.00 42.41 191 GLY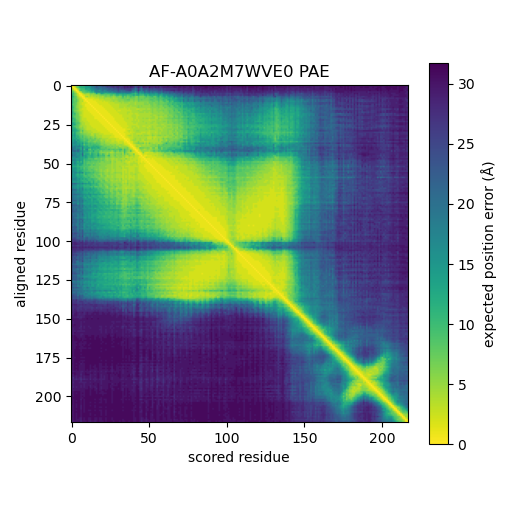 A CA 1
ATOM 1348 C C . GLY A 1 191 ? -4.520 25.844 -19.849 1.00 42.41 191 GLY A C 1
ATOM 1349 O O . GLY A 1 191 ? -4.224 25.255 -18.811 1.00 42.41 191 GLY A O 1
ATOM 1350 N N . LEU A 1 192 ? -4.862 27.140 -19.865 1.00 40.09 192 LEU A N 1
ATOM 1351 C CA . LEU A 1 192 ? -5.033 27.951 -18.652 1.00 40.09 192 LEU A CA 1
ATOM 1352 C C . LEU A 1 192 ? -6.467 27.862 -18.101 1.00 40.09 192 LEU A C 1
ATOM 1354 O O . LEU A 1 192 ? -7.441 27.985 -18.857 1.00 40.09 192 LEU A O 1
ATOM 1358 N N . ILE A 1 193 ? -6.579 27.724 -16.773 1.00 55.78 193 ILE A N 1
ATOM 1359 C CA . ILE A 1 193 ? -7.854 27.647 -16.046 1.00 55.78 193 ILE A CA 1
ATOM 1360 C C . ILE A 1 193 ? -8.518 29.020 -16.088 1.00 55.78 193 ILE A C 1
ATOM 1362 O O . ILE A 1 193 ? -7.950 30.003 -15.618 1.00 55.78 193 ILE A O 1
ATOM 1366 N N . THR A 1 194 ? -9.722 29.086 -16.653 1.00 43.78 194 THR A N 1
ATOM 1367 C CA . THR A 1 194 ? -10.468 30.346 -16.804 1.00 43.78 194 THR A CA 1
ATOM 1368 C C . THR A 1 194 ? -11.559 30.494 -15.740 1.00 43.78 194 THR A C 1
ATOM 1370 O O . THR A 1 194 ? -11.845 31.606 -15.306 1.00 43.78 194 THR A O 1
ATOM 1373 N N . SER A 1 195 ? -12.129 29.386 -15.256 1.00 43.59 195 SER A N 1
ATOM 1374 C CA . SER A 1 195 ? -13.023 29.375 -14.094 1.00 43.59 195 SER A CA 1
ATOM 1375 C C . SER A 1 195 ? -13.006 28.026 -13.371 1.00 43.59 195 SER A C 1
ATOM 1377 O O . SER A 1 195 ? -12.755 26.976 -13.970 1.00 43.59 195 SER A O 1
ATOM 1379 N N . ILE A 1 196 ? -13.288 28.080 -12.068 1.00 53.69 196 ILE A N 1
ATOM 1380 C CA . ILE A 1 196 ? -13.559 26.922 -11.216 1.00 53.69 196 ILE A CA 1
ATOM 1381 C C . ILE A 1 196 ? -14.940 27.152 -10.612 1.00 53.69 196 ILE A C 1
ATOM 1383 O O . ILE A 1 196 ? -15.145 28.132 -9.894 1.00 53.69 196 ILE A O 1
ATOM 1387 N N . THR A 1 197 ? -15.883 26.263 -10.909 1.00 45.72 197 THR A N 1
ATOM 1388 C CA . THR A 1 197 ? -17.229 26.306 -10.331 1.00 45.72 197 THR A CA 1
ATOM 1389 C C . THR A 1 197 ? -17.490 24.989 -9.617 1.00 45.72 197 THR A C 1
ATOM 1391 O O . THR A 1 197 ? -17.395 23.917 -10.220 1.00 45.72 197 THR A O 1
ATOM 1394 N N . ALA A 1 198 ? -17.793 25.090 -8.325 1.00 46.31 198 ALA A N 1
ATOM 1395 C CA . ALA A 1 198 ? -18.273 23.991 -7.507 1.00 46.31 198 ALA A CA 1
ATOM 1396 C C . ALA A 1 198 ? -19.749 24.255 -7.217 1.00 46.31 198 ALA A C 1
ATOM 1398 O O . ALA A 1 198 ? -20.076 25.263 -6.591 1.00 46.31 198 ALA A O 1
ATOM 1399 N N . ASP A 1 199 ? -20.615 23.374 -7.706 1.00 45.59 199 ASP A N 1
ATOM 1400 C CA . ASP A 1 199 ? -22.043 23.407 -7.406 1.00 45.59 199 ASP A CA 1
ATOM 1401 C C . ASP A 1 199 ? -22.451 22.084 -6.755 1.00 45.59 199 ASP A C 1
ATOM 1403 O O . ASP A 1 199 ? -21.922 21.018 -7.095 1.00 45.59 199 ASP A O 1
ATOM 1407 N N . VAL A 1 200 ? -23.361 22.168 -5.789 1.00 47.38 200 VAL A N 1
ATOM 1408 C CA . VAL A 1 200 ? -23.878 21.024 -5.036 1.00 47.38 200 VAL A CA 1
ATOM 1409 C C . VAL A 1 200 ? -25.366 20.927 -5.337 1.00 47.38 200 VAL A C 1
ATOM 1411 O O . VAL A 1 200 ? -26.200 21.532 -4.666 1.00 47.38 200 VAL A O 1
ATOM 1414 N N . ALA A 1 201 ? -25.706 20.163 -6.373 1.00 48.41 201 ALA A N 1
ATOM 1415 C CA . ALA A 1 201 ? -27.092 19.897 -6.721 1.00 48.41 201 ALA A CA 1
ATOM 1416 C C . ALA A 1 201 ? -27.587 18.658 -5.963 1.00 48.41 201 ALA A C 1
ATOM 1418 O O . ALA A 1 201 ? -27.252 17.523 -6.301 1.00 48.41 201 ALA A O 1
ATOM 1419 N N . LEU A 1 202 ? -28.429 18.866 -4.949 1.00 42.72 202 LEU A N 1
ATOM 1420 C CA . LEU A 1 202 ? -29.145 17.779 -4.285 1.00 42.72 202 LEU A CA 1
ATOM 1421 C C . LEU A 1 202 ? -30.394 17.435 -5.106 1.00 42.72 202 LEU A C 1
ATOM 1423 O O . LEU A 1 202 ? -31.443 18.055 -4.945 1.00 42.72 202 LEU A O 1
ATOM 1427 N N . THR A 1 203 ? -30.297 16.462 -6.013 1.00 44.56 203 THR A N 1
ATOM 1428 C CA . THR A 1 203 ? -31.474 15.946 -6.732 1.00 44.56 203 THR A CA 1
ATOM 1429 C C . THR A 1 203 ? -31.905 14.621 -6.117 1.00 44.56 203 THR A C 1
ATOM 1431 O O . THR A 1 203 ? -31.243 13.598 -6.270 1.00 44.56 203 THR A O 1
ATOM 1434 N N . ALA A 1 204 ? -33.031 14.632 -5.403 1.00 38.69 204 ALA A N 1
ATOM 1435 C CA . ALA A 1 204 ? -33.681 13.402 -4.977 1.00 38.69 204 ALA A CA 1
ATOM 1436 C C . ALA A 1 204 ? -34.301 12.727 -6.210 1.00 38.69 204 ALA A C 1
ATOM 1438 O O . ALA A 1 204 ? -35.234 13.257 -6.813 1.00 38.69 204 ALA A O 1
ATOM 1439 N N . ALA A 1 205 ? -33.782 11.563 -6.600 1.00 41.28 205 ALA A N 1
ATOM 1440 C CA . ALA A 1 205 ? -34.428 10.719 -7.594 1.00 41.28 205 ALA A CA 1
ATOM 1441 C C . ALA A 1 205 ? -35.675 10.092 -6.953 1.00 41.28 205 ALA A C 1
ATOM 1443 O O . ALA A 1 205 ? -35.587 9.092 -6.244 1.00 41.28 205 ALA A O 1
ATOM 1444 N N . ALA A 1 206 ? -36.831 10.722 -7.151 1.00 36.97 206 ALA A N 1
ATOM 1445 C CA . ALA A 1 206 ? -38.101 10.158 -6.730 1.00 36.97 206 ALA A CA 1
ATOM 1446 C C . ALA A 1 206 ? -38.559 9.099 -7.743 1.00 36.97 206 ALA A C 1
ATOM 1448 O O . ALA A 1 206 ? -38.950 9.420 -8.865 1.00 36.97 206 ALA A O 1
ATOM 1449 N N . ASP A 1 207 ? -38.621 7.848 -7.295 1.00 37.19 207 ASP A N 1
ATOM 1450 C CA . ASP A 1 207 ? -39.843 7.082 -7.512 1.00 37.19 207 ASP A CA 1
ATOM 1451 C C . ASP A 1 207 ? -40.984 7.824 -6.782 1.00 37.19 207 ASP A C 1
ATOM 1453 O O . ASP A 1 207 ? -41.128 7.774 -5.561 1.00 37.19 207 ASP A O 1
ATOM 1457 N N . GLY A 1 208 ? -41.730 8.632 -7.534 1.00 41.81 208 GLY A N 1
ATOM 1458 C CA . GLY A 1 208 ? -43.178 8.727 -7.356 1.00 41.81 208 GLY A CA 1
ATOM 1459 C C . GLY A 1 208 ? -43.786 9.419 -6.130 1.00 41.81 208 GLY A C 1
ATOM 1460 O O . GLY A 1 208 ? -45.008 9.401 -6.035 1.00 41.81 208 GLY A O 1
ATOM 1461 N N . THR A 1 209 ? -43.057 10.071 -5.216 1.00 36.72 209 THR A N 1
ATOM 1462 C CA . THR A 1 209 ? -43.711 10.906 -4.176 1.00 36.72 209 THR A CA 1
ATOM 1463 C C . THR A 1 209 ? -42.983 12.219 -3.905 1.00 36.72 209 THR A C 1
ATOM 1465 O O . THR A 1 209 ? -41.938 12.273 -3.265 1.00 36.72 209 THR A O 1
ATOM 1468 N N . ALA A 1 210 ? -43.580 13.312 -4.385 1.00 35.34 210 ALA A N 1
ATOM 1469 C CA . ALA A 1 210 ? -43.220 14.666 -3.999 1.00 35.34 210 ALA A CA 1
ATOM 1470 C C . ALA A 1 210 ? -43.561 14.888 -2.517 1.00 35.34 210 ALA A C 1
ATOM 1472 O O . ALA A 1 210 ? -44.732 14.846 -2.137 1.00 35.34 210 ALA A O 1
ATOM 1473 N N . ILE A 1 211 ? -42.555 15.180 -1.689 1.00 41.16 211 ILE A N 1
ATOM 1474 C CA . ILE A 1 211 ? -42.786 15.850 -0.406 1.00 41.16 211 ILE A CA 1
ATOM 1475 C C . ILE A 1 211 ? -42.849 17.343 -0.717 1.00 41.16 211 ILE A C 1
ATOM 1477 O O . ILE A 1 211 ? -41.834 18.022 -0.848 1.00 41.16 211 ILE A O 1
ATOM 1481 N N . GLY A 1 212 ? -44.068 17.822 -0.947 1.00 35.97 212 GLY A N 1
ATOM 1482 C CA . GLY A 1 212 ? -44.355 19.242 -1.053 1.00 35.97 212 GLY A CA 1
ATOM 1483 C C . GLY A 1 212 ? -44.266 19.954 0.299 1.00 35.97 212 GLY A C 1
ATOM 1484 O O . GLY A 1 212 ? -44.490 19.356 1.350 1.00 35.97 212 GLY A O 1
ATOM 1485 N N . GLY A 1 213 ? -44.021 21.263 0.216 1.00 30.86 213 GLY A N 1
ATOM 1486 C CA . GLY A 1 213 ? -44.225 22.251 1.279 1.00 30.86 213 GLY A CA 1
ATOM 1487 C C . GLY A 1 213 ? -42.934 22.991 1.645 1.00 30.86 213 GLY A C 1
ATOM 1488 O O . GLY A 1 213 ? -41.980 22.368 2.076 1.00 30.86 213 GLY A O 1
ATOM 1489 N N . ALA A 1 214 ? -42.811 24.310 1.532 1.00 34.44 214 ALA A N 1
ATOM 1490 C CA . ALA A 1 214 ? -43.752 25.336 1.117 1.00 34.44 214 ALA A CA 1
ATOM 1491 C C . ALA A 1 214 ? -42.946 26.581 0.711 1.00 34.44 214 ALA A C 1
ATOM 1493 O O . ALA A 1 214 ? -42.000 26.965 1.395 1.00 34.44 214 ALA A O 1
ATOM 1494 N N . ALA A 1 215 ? -43.349 27.219 -0.385 1.00 39.16 215 ALA A N 1
ATOM 1495 C CA . ALA A 1 215 ? -43.075 28.630 -0.599 1.00 39.16 215 ALA A CA 1
ATOM 1496 C C . ALA A 1 215 ? -43.991 29.435 0.336 1.00 39.16 215 ALA A C 1
ATOM 1498 O O . ALA A 1 215 ? -45.202 29.205 0.355 1.00 39.16 215 ALA A O 1
ATOM 1499 N N . GLY A 1 216 ? -43.425 30.365 1.101 1.00 35.94 216 GLY A N 1
ATOM 1500 C CA . GLY A 1 216 ? -44.182 31.278 1.951 1.00 35.94 216 GLY A CA 1
ATOM 1501 C C . GLY A 1 216 ? -43.267 32.250 2.689 1.00 35.94 216 GLY A C 1
ATOM 1502 O O . GLY A 1 216 ? -42.628 31.837 3.650 1.00 35.94 216 GLY A O 1
ATOM 1503 N N . SER A 1 217 ? -43.282 33.505 2.210 1.00 35.88 217 SER A N 1
ATOM 1504 C CA . SER A 1 217 ? -42.663 34.750 2.723 1.00 35.88 217 SER A CA 1
ATOM 1505 C C . SER A 1 217 ? -41.148 34.787 2.901 1.00 35.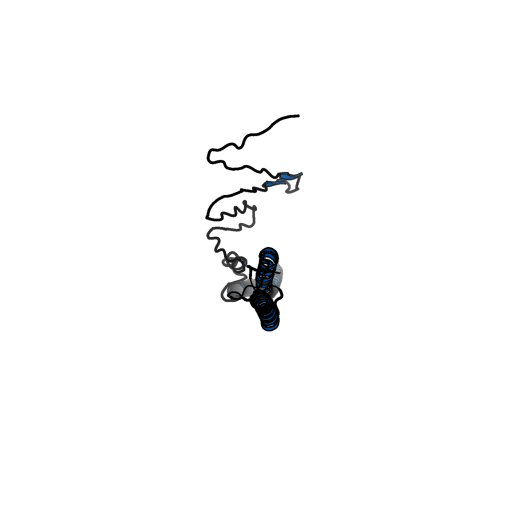88 217 SER A C 1
ATOM 1507 O O . SER A 1 217 ? -40.648 34.137 3.841 1.00 35.88 217 SER A O 1
#

Mean predicted aligned error: 18.28 Å

Sequence (217 aa):
MALTVQTNNAAMTALKNLNTNSANMNDSLNRLSSGFRINNAADDASGFAVSSKLDAQSSRLKAASQNATQATAMVKMADAGINEIQNMVSRVQVLATQAASANNAGELTKLDAERVKLEAQIDKIANSTNYNGVNLLNGVDANSALVAGTAATLAGATLSTAGVSTVGLVSSGTATFVEAATFSVTQNTAGLITSITADVALTAAADGTAIGGAAGS

pLDDT: mean 71.29, std 22.89, range [30.86, 96.75]

Foldseek 3Di:
DDPDPPDDPVVVVVVVVVVVVVVVVVLVVVCVVVVDPQDDCVVPVPVVVVVVVVVVVVVLVVLVVVVVVLVVVLVVLVVVLVVLLVVLVVVLVVLVVVLVDPVCPPCNVVSVVSNVVSVVVNQVSQVVSDDPNAGDRVVPRVVVVVPPSDPDPPPPDDPDPPDPDDPDPDDPDDDDQPFPFDWDFDADPVGDTPDTDTDTDRDDPDPPDDPDDDDDD

Solvent-accessible surface area (backbone atoms only — not comparable to full-atom values): 13628 Å² total; per-residue (Å²): 133,86,86,54,90,89,55,64,64,69,60,52,52,52,50,52,54,48,52,54,51,52,50,54,50,51,52,50,49,51,28,65,76,67,71,35,94,74,85,50,59,86,84,40,51,66,62,43,53,52,50,52,51,51,52,52,48,52,54,49,50,53,52,50,51,54,47,51,51,51,51,50,53,46,49,51,52,45,50,55,47,48,52,55,40,51,55,48,52,53,50,44,50,52,50,52,57,53,64,69,38,87,89,38,82,89,48,46,70,60,53,50,54,50,44,55,52,47,52,55,48,40,53,47,46,26,69,63,36,56,56,96,88,44,43,65,58,62,72,78,41,57,80,60,67,78,46,77,83,49,102,58,89,66,86,80,75,77,85,58,99,73,69,93,71,79,85,75,83,78,74,92,70,86,85,78,83,54,77,53,72,50,77,50,75,46,62,46,99,86,71,49,81,74,49,80,52,82,50,78,58,84,60,82,82,65,85,88,65,87,86,79,86,78,92,78,136